Protein AF-0000000066669066 (afdb_homodimer)

Radius of gyration: 18.85 Å; Cα contacts (8 Å, |Δi|>4): 606; chains: 2; bounding box: 47×52×40 Å

pLDDT: mean 96.85, std 4.15, range [68.44, 98.94]

Organism: Nocardia brasiliensis (strain ATCC 700358 / HUJEG-1) (NCBI:txid1133849)

Sequence (276 aa):
MSETSKTIVQHAWKAFASHDFDRIAAFFTADAEWLAQADNATAVFLNGPSHMVGRDCIADFIANGFPKLFAKDVSIVFRGFYADGDRVTVEETMTATLANGNAYENDYCFVFELRDGLIHRVREYMDTARGHRMVFAGMSETSKTIVQHAWKAFASHDFDRIAAFFTADAEWLAQADNATAVFLNGPSHMVGRDCIADFIANGFPKLFAKDVSIVFRGFYADGDRVTVEETMTATLANGNAYENDYCFVFELRDGLIHRVREYMDTARGHRMVFAG

InterPro domains:
  IPR032710 NTF2-like domain superfamily [SSF54427] (1-134)
  IPR037401 SnoaL-like domain [PF12680] (9-121)

Structure (mmCIF, N/CA/C/O backbone):
data_AF-0000000066669066-model_v1
#
loop_
_entity.id
_entity.type
_entity.pdbx_description
1 polymer 'SnoaL-like domain-containing protein'
#
loop_
_atom_site.group_PDB
_atom_site.id
_atom_site.type_symbol
_atom_site.label_atom_id
_atom_site.label_alt_id
_atom_site.label_comp_id
_atom_site.label_asym_id
_atom_site.label_entity_id
_atom_site.label_seq_id
_atom_site.pdbx_PDB_ins_code
_atom_site.Cartn_x
_atom_site.Cartn_y
_atom_site.Cartn_z
_atom_site.occupancy
_atom_site.B_iso_or_equiv
_atom_site.auth_seq_id
_atom_site.auth_comp_id
_atom_site.auth_asym_id
_atom_site.auth_atom_id
_atom_site.pdbx_PDB_model_num
ATOM 1 N N . MET A 1 1 ? 24.125 -4.238 -5.645 1 68.44 1 MET A N 1
ATOM 2 C CA . MET A 1 1 ? 23.234 -4.922 -4.699 1 68.44 1 MET A CA 1
ATOM 3 C C . MET A 1 1 ? 21.781 -4.52 -4.922 1 68.44 1 MET A C 1
ATOM 5 O O . MET A 1 1 ? 20.906 -5.379 -5.02 1 68.44 1 MET A O 1
ATOM 9 N N . SER A 1 2 ? 21.641 -3.207 -5.176 1 78.88 2 SER A N 1
ATOM 10 C CA . SER A 1 2 ? 20.281 -2.73 -5.441 1 78.88 2 SER A CA 1
ATOM 11 C C . SER A 1 2 ? 19.812 -3.137 -6.836 1 78.88 2 SER A C 1
ATOM 13 O O . SER A 1 2 ? 18.672 -3.58 -7.008 1 78.88 2 SER A O 1
ATOM 15 N N . GLU A 1 3 ? 20.672 -3.188 -7.812 1 83.19 3 GLU A N 1
ATOM 16 C CA . GLU A 1 3 ? 20.297 -3.545 -9.18 1 83.19 3 GLU A CA 1
ATOM 17 C C . GLU A 1 3 ? 20.016 -5.039 -9.297 1 83.19 3 GLU A C 1
ATOM 19 O O . GLU A 1 3 ? 19.094 -5.445 -10.016 1 83.19 3 GLU A O 1
ATOM 24 N N . THR A 1 4 ? 20.812 -5.707 -8.547 1 91.25 4 THR A N 1
ATOM 25 C CA . THR A 1 4 ? 20.609 -7.152 -8.555 1 91.25 4 THR A CA 1
ATOM 26 C C . THR A 1 4 ? 19.281 -7.516 -7.914 1 91.25 4 THR A C 1
ATOM 28 O O . THR A 1 4 ? 18.531 -8.336 -8.453 1 91.25 4 THR A O 1
ATOM 31 N N . SER A 1 5 ? 18.969 -6.84 -6.793 1 96.12 5 SER A N 1
ATOM 32 C CA . SER A 1 5 ? 17.703 -7.113 -6.129 1 96.12 5 SER A CA 1
ATOM 33 C C . SER A 1 5 ? 16.531 -6.762 -7.031 1 96.12 5 SER A C 1
ATOM 35 O O . SER A 1 5 ? 15.539 -7.504 -7.094 1 96.12 5 SER A O 1
ATOM 37 N N . LYS A 1 6 ? 16.609 -5.68 -7.711 1 95.69 6 LYS A N 1
ATOM 38 C CA . LYS A 1 6 ? 15.57 -5.227 -8.633 1 95.69 6 LYS A CA 1
ATOM 39 C C . LYS A 1 6 ? 15.352 -6.238 -9.758 1 95.69 6 LYS A C 1
ATOM 41 O O . LYS A 1 6 ? 14.211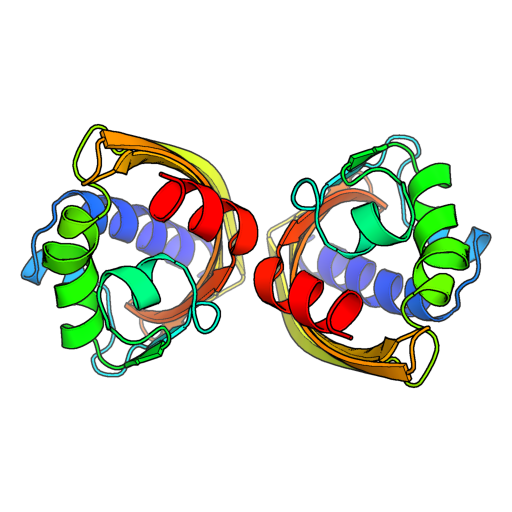 -6.582 -10.07 1 95.69 6 LYS A O 1
ATOM 46 N N . THR A 1 7 ? 16.422 -6.719 -10.344 1 96.56 7 THR A N 1
ATOM 47 C CA . THR A 1 7 ? 16.375 -7.688 -11.43 1 96.56 7 THR A CA 1
ATOM 48 C C . THR A 1 7 ? 15.727 -8.992 -10.961 1 96.56 7 THR A C 1
ATOM 50 O O . THR A 1 7 ? 14.914 -9.578 -11.672 1 96.56 7 THR A O 1
ATOM 53 N N . ILE A 1 8 ? 16.094 -9.422 -9.781 1 97.25 8 ILE A N 1
ATOM 54 C CA . ILE A 1 8 ? 15.539 -10.641 -9.219 1 97.25 8 ILE A CA 1
ATOM 55 C C . ILE A 1 8 ? 14.023 -10.516 -9.094 1 97.25 8 ILE A C 1
ATOM 57 O O . ILE A 1 8 ? 13.281 -11.414 -9.508 1 97.25 8 ILE A O 1
ATOM 61 N N . VAL A 1 9 ? 13.523 -9.406 -8.555 1 98 9 VAL A N 1
ATOM 62 C CA . VAL A 1 9 ? 12.094 -9.203 -8.344 1 98 9 VAL A CA 1
ATOM 63 C C . VAL A 1 9 ? 11.391 -9.086 -9.695 1 98 9 VAL A C 1
ATOM 65 O O . VAL A 1 9 ? 10.289 -9.602 -9.875 1 98 9 VAL A O 1
ATOM 68 N N . GLN A 1 10 ? 12.016 -8.414 -10.664 1 96.88 10 GLN A N 1
ATOM 69 C CA . GLN A 1 10 ? 11.453 -8.336 -12.008 1 96.88 10 GLN A CA 1
ATOM 70 C C . GLN A 1 10 ? 11.297 -9.727 -12.617 1 96.88 10 GLN A C 1
ATOM 72 O O . GLN A 1 10 ? 10.266 -10.031 -13.219 1 96.88 10 GLN A O 1
ATOM 77 N N . HIS A 1 11 ? 12.281 -10.578 -12.445 1 96.5 11 HIS A N 1
ATOM 78 C CA . HIS A 1 11 ? 12.227 -11.938 -12.953 1 96.5 11 HIS A CA 1
ATOM 79 C C . HIS A 1 11 ? 11.195 -12.773 -12.195 1 96.5 11 HIS A C 1
ATOM 81 O O . HIS A 1 11 ? 10.57 -13.664 -12.773 1 96.5 11 HIS A O 1
ATOM 87 N N . ALA A 1 12 ? 11.047 -12.492 -10.914 1 97.31 12 ALA A N 1
ATOM 88 C CA . ALA A 1 12 ? 10.031 -13.188 -10.141 1 97.31 12 ALA A CA 1
ATOM 89 C C . ALA A 1 12 ? 8.641 -12.969 -10.727 1 97.31 12 ALA A C 1
ATOM 91 O O . ALA A 1 12 ? 7.828 -13.891 -10.781 1 97.31 12 ALA A O 1
ATOM 92 N N . TRP A 1 13 ? 8.336 -11.75 -11.188 1 95 13 TRP A N 1
ATOM 93 C CA . TRP A 1 13 ? 7.027 -11.461 -11.773 1 95 13 TRP A CA 1
ATOM 94 C C . TRP A 1 13 ? 6.797 -12.289 -13.031 1 95 13 TRP A C 1
ATOM 96 O O . TRP A 1 13 ? 5.68 -12.734 -13.297 1 95 13 TRP A O 1
ATOM 106 N N . LYS A 1 14 ? 7.867 -12.516 -13.844 1 94 14 LYS A N 1
ATOM 107 C CA . LYS A 1 14 ? 7.754 -13.398 -15 1 94 14 LYS A CA 1
ATOM 108 C C . LYS A 1 14 ? 7.391 -14.82 -14.57 1 94 14 LYS A C 1
ATOM 110 O O . LYS A 1 14 ? 6.562 -15.477 -15.211 1 94 14 LYS A O 1
ATOM 115 N N . ALA A 1 15 ? 8.031 -15.227 -13.547 1 95.56 15 ALA A N 1
ATOM 116 C CA . ALA A 1 15 ? 7.719 -16.5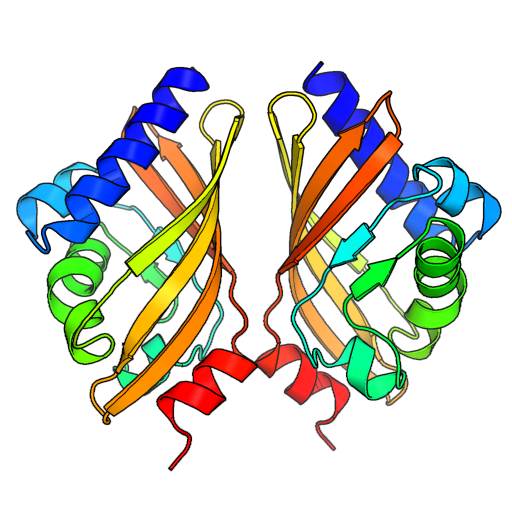47 -13.016 1 95.56 15 ALA A CA 1
ATOM 117 C C . ALA A 1 15 ? 6.277 -16.609 -12.516 1 95.56 15 ALA A C 1
ATOM 119 O O . ALA A 1 15 ? 5.574 -17.594 -12.734 1 95.56 15 ALA A O 1
ATOM 120 N N . PHE A 1 16 ? 5.766 -15.602 -11.781 1 95.81 16 PHE A N 1
ATOM 121 C CA . PHE A 1 16 ? 4.398 -15.555 -11.281 1 95.81 16 PHE A CA 1
ATOM 122 C C . PHE A 1 16 ? 3.398 -15.727 -12.422 1 95.81 16 PHE A C 1
ATOM 124 O O . PHE A 1 16 ? 2.396 -16.422 -12.273 1 95.81 16 PHE A O 1
ATOM 131 N N . ALA A 1 17 ? 3.689 -15.148 -13.578 1 91.56 17 ALA A N 1
ATOM 132 C CA . ALA A 1 17 ? 2.791 -15.141 -14.727 1 91.56 17 ALA A CA 1
ATOM 133 C C . ALA A 1 17 ? 2.715 -16.531 -15.367 1 91.56 17 ALA A C 1
ATOM 135 O O . ALA A 1 17 ? 1.772 -16.828 -16.109 1 91.56 17 ALA A O 1
ATOM 136 N N . SER A 1 18 ? 3.686 -17.391 -15.086 1 92.25 18 SER A N 1
ATOM 137 C CA . SER A 1 18 ? 3.742 -18.703 -15.703 1 92.25 18 SER A CA 1
ATOM 138 C C . SER A 1 18 ? 2.76 -19.672 -15.039 1 92.25 18 SER A C 1
ATOM 140 O O . SER A 1 18 ? 2.441 -20.719 -15.602 1 92.25 18 SER A O 1
ATOM 142 N N . HIS A 1 19 ? 2.404 -19.422 -13.828 1 92.62 19 HIS A N 1
ATOM 143 C CA . HIS A 1 19 ? 1.574 -20.281 -12.984 1 92.62 19 HIS A CA 1
ATOM 144 C C . HIS A 1 19 ? 2.211 -21.656 -12.789 1 92.62 19 HIS A C 1
ATOM 146 O O . HIS A 1 19 ? 1.509 -22.641 -12.594 1 92.62 19 HIS A O 1
ATOM 152 N N . ASP A 1 20 ? 3.48 -21.672 -12.953 1 96.88 20 ASP A N 1
ATOM 153 C CA . ASP A 1 20 ? 4.254 -22.891 -12.75 1 96.88 20 ASP A CA 1
ATOM 154 C C . ASP A 1 20 ? 4.824 -22.953 -11.336 1 96.88 20 ASP A C 1
ATOM 156 O O . ASP A 1 20 ? 5.707 -22.172 -10.977 1 96.88 20 ASP A O 1
ATOM 160 N N . PHE A 1 21 ? 4.348 -23.922 -10.547 1 98.06 21 PHE A N 1
ATOM 161 C CA . PHE A 1 21 ? 4.68 -24.031 -9.133 1 98.06 21 PHE A CA 1
ATOM 162 C C . PHE A 1 21 ? 6.188 -24.031 -8.93 1 98.06 21 PHE A C 1
ATOM 164 O O . PHE A 1 21 ? 6.715 -23.266 -8.109 1 98.06 21 PHE A O 1
ATOM 171 N N . ASP A 1 22 ? 6.891 -24.859 -9.641 1 98.31 22 ASP A N 1
ATOM 172 C CA . ASP A 1 22 ? 8.328 -25.031 -9.43 1 98.31 22 ASP A CA 1
ATOM 173 C C . ASP A 1 22 ? 9.086 -23.75 -9.797 1 98.31 22 ASP A C 1
ATOM 175 O O . ASP A 1 22 ? 10.008 -23.359 -9.086 1 98.31 22 ASP A O 1
ATOM 179 N N . ARG A 1 23 ? 8.727 -23.125 -10.922 1 98.19 23 ARG A N 1
ATOM 180 C CA . ARG A 1 23 ? 9.359 -21.875 -11.336 1 98.19 23 ARG A CA 1
ATOM 181 C C . ARG A 1 23 ? 9.148 -20.781 -10.297 1 98.19 23 ARG A C 1
ATOM 183 O O . ARG A 1 23 ? 10.062 -20.016 -10.008 1 98.19 23 ARG A O 1
ATOM 190 N N . ILE A 1 24 ? 7.973 -20.75 -9.766 1 98.5 24 ILE A N 1
ATOM 191 C CA . ILE A 1 24 ? 7.629 -19.734 -8.781 1 98.5 24 ILE A CA 1
ATOM 192 C C . ILE A 1 24 ? 8.359 -20.016 -7.465 1 98.5 24 ILE A C 1
ATOM 194 O O . ILE A 1 24 ? 8.992 -19.125 -6.898 1 98.5 24 ILE A O 1
ATOM 198 N N . ALA A 1 25 ? 8.344 -21.203 -7.016 1 98.75 25 ALA A N 1
ATOM 199 C CA . ALA A 1 25 ? 8.93 -21.609 -5.742 1 98.75 25 ALA A CA 1
ATOM 200 C C . ALA A 1 25 ? 10.43 -21.312 -5.711 1 98.75 25 ALA A C 1
ATOM 202 O O . ALA A 1 25 ? 10.984 -20.969 -4.664 1 98.75 25 ALA A O 1
ATOM 203 N N . ALA A 1 26 ? 11.078 -21.359 -6.797 1 98.5 26 ALA A N 1
ATOM 204 C CA . ALA A 1 26 ? 12.523 -21.203 -6.906 1 98.5 26 ALA A CA 1
ATOM 205 C C . ALA A 1 26 ? 12.961 -19.797 -6.52 1 98.5 26 ALA A C 1
ATOM 207 O O . ALA A 1 26 ? 14.141 -19.547 -6.277 1 98.5 26 ALA A O 1
ATOM 208 N N . PHE A 1 27 ? 12.047 -18.859 -6.453 1 98.62 27 PHE A N 1
ATOM 209 C CA . PHE A 1 27 ? 12.391 -17.469 -6.168 1 98.62 27 PHE A CA 1
ATOM 210 C C . PHE A 1 27 ? 12.281 -17.172 -4.672 1 98.62 27 PHE A C 1
ATOM 212 O O . PHE A 1 27 ? 12.656 -16.094 -4.215 1 98.62 27 PHE A O 1
ATOM 219 N N . PHE A 1 28 ? 11.805 -18.156 -3.828 1 98.81 28 PHE A N 1
ATOM 220 C CA . PHE A 1 28 ? 11.508 -17.875 -2.428 1 98.81 28 PHE A CA 1
ATOM 221 C C . PHE A 1 28 ? 12.422 -18.688 -1.512 1 98.81 28 PHE A C 1
ATOM 223 O O . PHE A 1 28 ? 12.781 -19.812 -1.826 1 98.81 28 PHE A O 1
ATOM 230 N N . THR A 1 29 ? 12.844 -18.078 -0.373 1 98.81 29 THR A N 1
ATOM 231 C CA . THR A 1 29 ? 13.438 -18.875 0.694 1 98.81 29 THR A CA 1
ATOM 232 C C . THR A 1 29 ? 12.43 -19.891 1.247 1 98.81 29 THR A C 1
ATOM 234 O O . THR A 1 29 ? 11.219 -19.688 1.138 1 98.81 29 THR A O 1
ATOM 237 N N . ALA A 1 30 ? 12.859 -20.891 1.856 1 98.69 30 ALA A N 1
ATOM 238 C CA . ALA A 1 30 ? 11.984 -21.938 2.375 1 98.69 30 ALA A CA 1
ATOM 239 C C . ALA A 1 30 ? 11.023 -21.375 3.42 1 98.69 30 ALA A C 1
ATOM 241 O O . ALA A 1 30 ? 9.875 -21.828 3.523 1 98.69 30 ALA A O 1
ATOM 242 N N . ASP A 1 31 ? 11.453 -20.328 4.145 1 98.69 31 ASP A N 1
ATOM 243 C CA . ASP A 1 31 ? 10.664 -19.75 5.227 1 98.69 31 ASP A CA 1
ATOM 244 C C . ASP A 1 31 ? 10.07 -18.4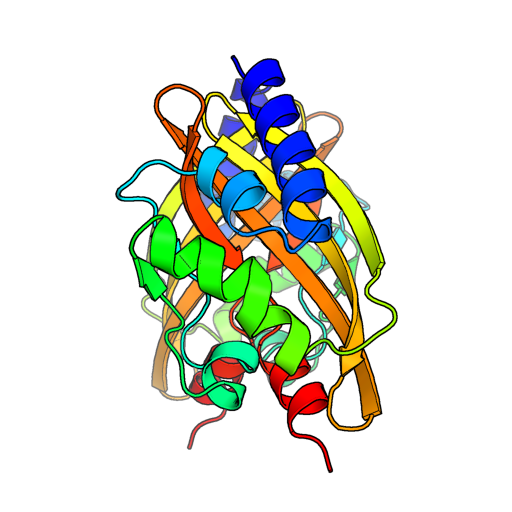06 4.816 1 98.69 31 ASP A C 1
ATOM 246 O O . ASP A 1 31 ? 9.812 -17.562 5.668 1 98.69 31 ASP A O 1
ATOM 250 N N . ALA A 1 32 ? 9.922 -18.172 3.549 1 98.88 32 ALA A N 1
ATOM 251 C CA . ALA A 1 32 ? 9.406 -16.891 3.051 1 98.88 32 ALA A CA 1
ATOM 252 C C . ALA A 1 32 ? 8.016 -16.609 3.613 1 98.88 32 ALA A C 1
ATOM 254 O O . ALA A 1 32 ? 7.27 -17.531 3.936 1 98.88 32 ALA A O 1
ATOM 255 N N . GLU A 1 33 ? 7.703 -15.359 3.758 1 98.94 33 GLU A N 1
ATOM 256 C CA . GLU A 1 33 ? 6.387 -14.906 4.191 1 98.94 33 GLU A CA 1
ATOM 257 C C . GLU A 1 33 ? 5.805 -13.883 3.223 1 98.94 33 GLU A C 1
ATOM 259 O O . GLU A 1 33 ? 6.527 -13.023 2.713 1 98.94 33 GLU A O 1
ATOM 264 N N . TRP A 1 34 ? 4.559 -14.023 2.973 1 98.88 34 TRP A N 1
ATOM 265 C CA . TRP A 1 34 ? 3.768 -13.062 2.215 1 98.88 34 TRP A CA 1
ATOM 266 C C . TRP A 1 34 ? 2.596 -12.547 3.045 1 98.88 34 TRP A C 1
ATOM 268 O O . TRP A 1 34 ? 1.667 -13.305 3.35 1 98.88 34 TRP A O 1
ATOM 278 N N . LEU A 1 35 ? 2.668 -11.305 3.373 1 98.75 35 LEU A N 1
ATOM 279 C CA . LEU A 1 35 ? 1.644 -10.703 4.223 1 98.75 35 LEU A CA 1
ATOM 280 C C . LEU A 1 35 ? 0.833 -9.672 3.447 1 98.75 35 LEU A C 1
ATOM 282 O O . LEU A 1 35 ? 1.391 -8.695 2.934 1 98.75 35 LEU A O 1
ATOM 286 N N . ALA A 1 36 ? -0.411 -9.938 3.279 1 98.44 36 ALA A N 1
ATOM 287 C CA . ALA A 1 36 ? -1.385 -8.953 2.814 1 98.44 36 ALA A CA 1
ATOM 288 C C . ALA A 1 36 ? -2.289 -8.492 3.953 1 98.44 36 ALA A C 1
ATOM 290 O O . ALA A 1 36 ? -2.188 -8.992 5.074 1 98.44 36 ALA A O 1
ATOM 291 N N . GLN A 1 37 ? -3.082 -7.48 3.725 1 98.12 37 GLN A N 1
ATOM 292 C CA . GLN A 1 37 ? -3.988 -6.949 4.738 1 98.12 37 GLN A CA 1
ATOM 293 C C . GLN A 1 37 ? -5.035 -7.984 5.133 1 98.12 37 GLN A C 1
ATOM 295 O O . GLN A 1 37 ? -5.555 -8.711 4.281 1 98.12 37 GLN A O 1
ATOM 300 N N . ALA A 1 38 ? -5.32 -8.062 6.402 1 97.12 38 ALA A N 1
ATOM 301 C CA . ALA A 1 38 ? -6.266 -9.039 6.93 1 97.12 38 ALA A CA 1
ATOM 302 C C . ALA A 1 38 ? -7.633 -8.891 6.273 1 97.12 38 ALA A C 1
ATOM 304 O O . ALA A 1 38 ? -8.094 -7.777 6.023 1 97.12 38 ALA A O 1
ATOM 305 N N . ASP A 1 39 ? -8.281 -10 5.957 1 96.5 39 ASP A N 1
ATOM 306 C CA . ASP A 1 39 ? -9.633 -10.086 5.426 1 96.5 39 ASP A CA 1
ATOM 307 C C . ASP A 1 39 ? -9.734 -9.398 4.066 1 96.5 39 ASP A C 1
ATOM 309 O O . ASP A 1 39 ? -10.805 -8.898 3.695 1 96.5 39 ASP A O 1
ATOM 313 N N . ASN A 1 40 ? -8.609 -9.242 3.381 1 98.06 40 ASN A N 1
ATOM 314 C CA . ASN A 1 40 ? -8.742 -8.766 2.008 1 98.06 40 ASN A CA 1
ATOM 315 C C . ASN A 1 40 ? -9.664 -9.664 1.189 1 98.06 40 ASN A C 1
ATOM 317 O O . ASN A 1 40 ? -9.914 -10.812 1.567 1 98.06 40 ASN A O 1
ATOM 321 N N . ALA A 1 41 ? -10.094 -9.195 0.089 1 97.75 41 ALA A N 1
ATOM 322 C CA . ALA A 1 41 ? -11.141 -9.859 -0.676 1 97.75 41 ALA A CA 1
ATOM 323 C C . ALA A 1 41 ? -10.68 -11.227 -1.174 1 97.75 41 ALA A C 1
ATOM 325 O O . ALA A 1 41 ? -11.461 -12.18 -1.208 1 97.75 41 ALA A O 1
ATOM 326 N N . THR A 1 42 ? -9.414 -11.32 -1.61 1 97.75 42 THR A N 1
ATOM 327 C CA . THR A 1 42 ? -8.875 -12.57 -2.139 1 97.75 42 THR A CA 1
ATOM 328 C C . THR A 1 42 ? -8.859 -13.648 -1.063 1 97.75 42 THR A C 1
ATOM 330 O O . THR A 1 42 ? -9.305 -14.773 -1.304 1 97.75 42 THR A O 1
ATOM 333 N N . ALA A 1 43 ? -8.336 -13.32 0.142 1 98 43 ALA A N 1
ATOM 334 C CA . ALA A 1 43 ? -8.297 -14.258 1.263 1 98 43 ALA A CA 1
ATOM 335 C C . ALA A 1 43 ? -9.703 -14.711 1.647 1 98 43 ALA A C 1
ATOM 337 O O . ALA A 1 43 ? -9.938 -15.906 1.879 1 98 43 ALA A O 1
ATOM 338 N N . VAL A 1 44 ? -10.633 -13.773 1.653 1 97.62 44 VAL A N 1
ATOM 339 C CA . VAL A 1 44 ? -12.008 -14.086 2.027 1 97.62 44 VAL A CA 1
ATOM 340 C C . VAL A 1 44 ? -12.641 -14.992 0.973 1 97.62 44 VAL A C 1
ATOM 342 O O . VAL A 1 44 ? -13.227 -16.031 1.304 1 97.62 44 VAL A O 1
ATOM 345 N N . PHE A 1 45 ? -12.508 -14.625 -0.285 1 97.25 45 PHE A N 1
ATOM 346 C CA . PHE A 1 45 ? -13.102 -15.391 -1.376 1 97.25 45 PHE A CA 1
ATOM 347 C C . PHE A 1 45 ? -12.586 -16.828 -1.38 1 97.25 45 PHE A C 1
ATOM 349 O O . PHE A 1 45 ? -13.359 -17.766 -1.539 1 97.25 45 PHE A O 1
ATOM 356 N N . LEU A 1 46 ? -11.312 -16.969 -1.135 1 97 46 LEU A N 1
ATOM 357 C CA . LEU A 1 46 ? -10.664 -18.281 -1.25 1 97 46 LEU A CA 1
ATOM 358 C C . LEU A 1 46 ? -10.695 -19.016 0.082 1 97 46 LEU A C 1
ATOM 360 O O . LEU A 1 46 ? -10.219 -20.156 0.178 1 97 46 LEU A O 1
ATOM 364 N N . ASN A 1 47 ? -11.281 -18.391 1.1 1 96.94 47 ASN A N 1
ATOM 365 C CA . ASN A 1 47 ? -11.266 -18.938 2.455 1 96.94 47 ASN A CA 1
ATOM 366 C C . ASN A 1 47 ? -9.859 -19.359 2.875 1 96.94 47 ASN A C 1
ATOM 368 O O . ASN A 1 47 ? -9.656 -20.484 3.334 1 96.94 47 ASN A O 1
ATOM 372 N N . GLY A 1 48 ? -8.922 -18.516 2.676 1 96.5 48 GLY A N 1
ATOM 373 C CA . GLY A 1 48 ? -7.516 -18.766 2.936 1 96.5 48 GLY A CA 1
ATOM 374 C C . GLY A 1 48 ? -6.848 -17.672 3.752 1 96.5 48 GLY A C 1
ATOM 375 O O . GLY A 1 48 ? -7.5 -16.719 4.164 1 96.5 48 GLY A O 1
ATOM 376 N N . PRO A 1 49 ? -5.613 -17.844 4.023 1 96.69 49 PRO A N 1
ATOM 377 C CA . PRO A 1 49 ? -4.883 -16.875 4.859 1 96.69 49 PRO A CA 1
ATOM 378 C C . PRO A 1 49 ? -4.527 -15.594 4.113 1 96.69 49 PRO A C 1
ATOM 380 O O . PRO A 1 49 ? -4.367 -15.609 2.891 1 96.69 49 PRO A O 1
ATOM 383 N N . SER A 1 50 ? -4.488 -14.5 4.879 1 98 50 SER A N 1
ATOM 384 C CA . SER A 1 50 ? -3.922 -13.258 4.367 1 98 50 SER A CA 1
ATOM 385 C C . SER A 1 50 ? -2.424 -13.172 4.648 1 98 50 SER A C 1
ATOM 387 O O . SER A 1 50 ? -1.732 -12.305 4.102 1 98 50 SER A O 1
ATOM 389 N N . HIS A 1 51 ? -1.937 -14.023 5.598 1 98.69 51 HIS A N 1
ATOM 390 C CA . HIS A 1 51 ? -0.52 -14.195 5.902 1 98.69 51 HIS A CA 1
ATOM 391 C C . HIS A 1 51 ? -0.052 -15.609 5.562 1 98.69 51 HIS A C 1
ATOM 393 O O . HIS A 1 51 ? -0.313 -16.547 6.312 1 98.69 51 HIS A O 1
ATOM 399 N N . MET A 1 52 ? 0.604 -15.695 4.391 1 98.75 52 MET A N 1
ATOM 400 C CA . MET A 1 52 ? 1.127 -16.984 3.951 1 98.75 52 MET A CA 1
ATOM 401 C C . MET A 1 52 ? 2.559 -17.188 4.438 1 98.75 52 MET A C 1
ATOM 403 O O . MET A 1 52 ? 3.393 -16.297 4.312 1 98.75 52 MET A O 1
ATOM 407 N N . VAL A 1 53 ? 2.775 -18.391 4.945 1 98.69 53 VAL A N 1
ATOM 408 C CA . VAL A 1 53 ? 4.09 -18.719 5.484 1 98.69 53 VAL A CA 1
ATOM 409 C C . VAL A 1 53 ? 4.648 -19.953 4.781 1 98.69 53 VAL A C 1
ATOM 411 O O . VAL A 1 53 ? 3.982 -20.984 4.719 1 98.69 53 VAL A O 1
ATOM 414 N N . GLY A 1 54 ? 5.816 -19.766 4.27 1 98.81 54 GLY A N 1
ATOM 415 C CA . GLY A 1 54 ? 6.492 -20.859 3.602 1 98.81 54 GLY A CA 1
ATOM 416 C C . GLY A 1 54 ? 6.43 -20.766 2.088 1 98.81 54 GLY A C 1
ATOM 417 O O . GLY A 1 54 ? 5.402 -20.391 1.526 1 98.81 54 GLY A O 1
ATOM 418 N N . ARG A 1 55 ? 7.527 -21.188 1.487 1 98.69 55 ARG A N 1
ATOM 419 C CA . ARG A 1 55 ? 7.695 -21.156 0.038 1 98.69 55 ARG A CA 1
ATOM 420 C C . ARG A 1 55 ? 6.578 -21.922 -0.662 1 98.69 55 ARG A C 1
ATOM 422 O O . ARG A 1 55 ? 6.004 -21.438 -1.638 1 98.69 55 ARG A O 1
ATOM 429 N N . ASP A 1 56 ? 6.27 -23.078 -0.139 1 98.69 56 ASP A N 1
ATOM 430 C CA . ASP A 1 56 ? 5.305 -23.953 -0.812 1 98.69 56 ASP A CA 1
ATOM 431 C C . ASP A 1 56 ? 3.898 -23.359 -0.742 1 98.69 56 ASP A C 1
ATOM 433 O O . ASP A 1 56 ? 3.146 -23.406 -1.719 1 98.69 56 ASP A O 1
ATOM 437 N N . CYS A 1 57 ? 3.568 -22.797 0.378 1 98.69 57 CYS A N 1
ATOM 438 C CA . CYS A 1 57 ? 2.268 -22.156 0.538 1 98.69 57 CYS A CA 1
ATOM 439 C C . CYS A 1 57 ? 2.115 -20.984 -0.424 1 98.69 57 CYS A C 1
ATOM 441 O O . CYS A 1 57 ? 1.1 -20.875 -1.112 1 98.69 57 CYS A O 1
ATOM 443 N N . ILE A 1 58 ? 3.104 -20.188 -0.514 1 98.75 58 ILE A N 1
ATOM 444 C CA . ILE A 1 58 ? 3.082 -19 -1.366 1 98.75 58 ILE A CA 1
ATOM 445 C C . ILE A 1 58 ? 3.018 -19.422 -2.832 1 98.75 58 ILE A C 1
ATOM 447 O O . ILE A 1 58 ? 2.182 -18.938 -3.592 1 98.75 58 ILE A O 1
ATOM 451 N N . ALA A 1 59 ? 3.871 -20.359 -3.156 1 98.69 59 ALA A N 1
ATOM 452 C CA . ALA A 1 59 ? 3.922 -20.828 -4.543 1 98.69 59 ALA A CA 1
ATOM 453 C C . ALA A 1 59 ? 2.6 -21.469 -4.957 1 98.69 59 ALA A C 1
ATOM 455 O O . ALA A 1 59 ? 2.127 -21.266 -6.078 1 98.69 59 ALA A O 1
ATOM 456 N N . ASP A 1 60 ? 1.986 -22.234 -4.09 1 98.44 60 ASP A N 1
ATOM 457 C CA . ASP A 1 60 ? 0.706 -22.859 -4.391 1 98.44 60 ASP A CA 1
ATOM 458 C C . ASP A 1 60 ? -0.386 -21.828 -4.602 1 98.44 60 ASP A C 1
ATOM 460 O O . ASP A 1 60 ? -1.2 -21.938 -5.52 1 98.44 60 ASP A O 1
ATOM 464 N N . PHE A 1 61 ? -0.456 -20.828 -3.793 1 98.44 61 PHE A N 1
ATOM 465 C CA . PHE A 1 61 ? -1.439 -19.766 -3.965 1 98.44 61 PHE A CA 1
ATOM 466 C C . PHE A 1 61 ? -1.28 -19.094 -5.324 1 98.44 61 PHE A C 1
ATOM 468 O O . PHE A 1 61 ? -2.256 -18.922 -6.055 1 98.44 61 PHE A O 1
ATOM 475 N N . ILE A 1 62 ? -0.051 -18.703 -5.629 1 97.94 62 ILE A N 1
ATOM 476 C CA . ILE A 1 62 ? 0.195 -17.969 -6.863 1 97.94 62 ILE A CA 1
ATOM 477 C C . ILE A 1 62 ? -0.11 -18.859 -8.062 1 97.94 62 ILE A C 1
ATOM 479 O O . ILE A 1 62 ? -0.737 -18.422 -9.031 1 97.94 62 ILE A O 1
ATOM 483 N N . ALA A 1 63 ? 0.254 -20.125 -8.023 1 97.56 63 ALA A N 1
ATOM 484 C CA . ALA A 1 63 ? 0.113 -21.047 -9.148 1 97.56 63 ALA A CA 1
ATOM 485 C C . ALA A 1 63 ? -1.333 -21.516 -9.305 1 97.56 63 ALA A C 1
ATOM 487 O O . ALA A 1 63 ? -1.838 -21.625 -10.422 1 97.56 63 ALA A O 1
ATOM 488 N N . ASN A 1 64 ? -2.021 -21.734 -8.148 1 96.88 64 ASN A N 1
ATOM 489 C CA . ASN A 1 64 ? -3.291 -22.453 -8.227 1 96.88 64 ASN A CA 1
ATOM 490 C C . ASN A 1 64 ? -4.426 -21.641 -7.594 1 96.88 64 ASN A C 1
ATOM 492 O O . ASN A 1 64 ? -5.582 -21.781 -7.988 1 96.88 64 ASN A O 1
ATOM 496 N N . GLY A 1 65 ? -4.141 -20.938 -6.539 1 96.69 65 GLY A N 1
ATOM 497 C CA . GLY A 1 65 ? -5.156 -20.156 -5.848 1 96.69 65 GLY A CA 1
ATOM 498 C C . GLY A 1 65 ? -5.566 -18.906 -6.598 1 96.69 65 GLY A C 1
ATOM 499 O O . GLY A 1 65 ? -6.758 -18.656 -6.812 1 96.69 65 GLY A O 1
ATOM 500 N N . PHE A 1 66 ? -4.605 -18.141 -7.043 1 96.19 66 PHE A N 1
ATOM 501 C CA . PHE A 1 66 ? -4.77 -16.859 -7.699 1 96.19 66 PHE A CA 1
ATOM 502 C C . PHE A 1 66 ? -5.688 -16.969 -8.914 1 96.19 66 PHE A C 1
ATOM 504 O O . PHE A 1 66 ? -6.648 -16.219 -9.047 1 96.19 66 PHE A O 1
ATOM 511 N N . PRO A 1 67 ? -5.543 -18.047 -9.766 1 96.06 67 PRO A N 1
ATOM 512 C CA . PRO A 1 67 ? -6.371 -18.141 -10.969 1 96.06 67 PRO A CA 1
ATOM 513 C C . PRO A 1 67 ? -7.828 -18.469 -10.664 1 96.06 67 PRO A C 1
ATOM 515 O O . PRO A 1 67 ? -8.695 -18.312 -11.523 1 96.06 67 PRO A O 1
ATOM 518 N N . LYS A 1 68 ? -8.102 -18.938 -9.477 1 96.88 68 LYS A N 1
ATOM 519 C CA . LYS A 1 68 ? -9.477 -19.281 -9.117 1 96.88 68 LYS A CA 1
ATOM 520 C C . LYS A 1 68 ? -10.336 -18.031 -8.992 1 96.88 68 LYS A C 1
ATOM 522 O O . LYS A 1 68 ? -11.547 -18.078 -9.211 1 96.88 68 LYS A O 1
ATOM 527 N N . LEU A 1 69 ? -9.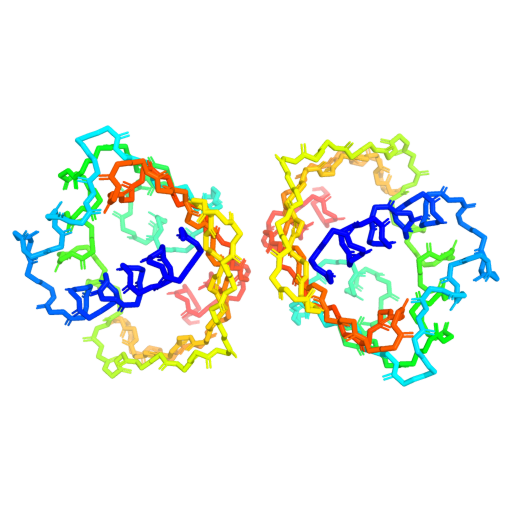688 -16.953 -8.656 1 97.44 69 LEU A N 1
ATOM 528 C CA . LEU A 1 69 ? -10.422 -15.703 -8.531 1 97.44 69 LEU A CA 1
ATOM 529 C C . LEU A 1 69 ? -10.188 -14.812 -9.75 1 97.44 69 LEU A C 1
ATOM 531 O O . LEU A 1 69 ? -11.141 -14.281 -10.32 1 97.44 69 LEU A O 1
ATOM 535 N N . PHE A 1 70 ? -8.984 -14.617 -10.062 1 97.69 70 PHE A N 1
ATOM 536 C CA . PHE A 1 70 ? -8.617 -13.812 -11.227 1 97.69 70 PHE A CA 1
ATOM 537 C C . PHE A 1 70 ? -8.578 -14.664 -12.484 1 97.69 70 PHE A C 1
ATOM 539 O O . PHE A 1 70 ? -7.5 -15.047 -12.945 1 97.69 70 PHE A O 1
ATOM 546 N N . ALA A 1 71 ? -9.664 -14.859 -13.164 1 96.06 71 ALA A N 1
ATOM 547 C CA . ALA A 1 71 ? -9.969 -15.961 -14.07 1 96.06 71 ALA A CA 1
ATOM 548 C C . ALA A 1 71 ? -9.359 -15.734 -15.445 1 96.06 71 ALA A C 1
ATOM 550 O O . ALA A 1 71 ? -8.836 -16.672 -16.062 1 96.06 71 ALA A O 1
ATOM 551 N N . LYS A 1 72 ? -9.531 -14.438 -15.914 1 96.31 72 LYS A N 1
ATOM 552 C CA . LYS A 1 72 ? -9.047 -14.203 -17.266 1 96.31 72 LYS A CA 1
ATOM 553 C C . LYS A 1 72 ? -8.578 -12.758 -17.438 1 96.31 72 LYS A C 1
ATOM 555 O O . LYS A 1 72 ? -8.82 -11.914 -16.578 1 96.31 72 LYS A O 1
ATOM 560 N N . ASP A 1 73 ? -7.715 -12.578 -18.453 1 97.06 73 ASP A N 1
ATOM 561 C CA . ASP A 1 73 ? -7.305 -11.258 -18.922 1 97.06 73 ASP A CA 1
ATOM 562 C C . ASP A 1 73 ? -6.512 -10.516 -17.859 1 97.06 73 ASP A C 1
ATOM 564 O O . ASP A 1 73 ? -6.742 -9.328 -17.609 1 97.06 73 ASP A O 1
ATOM 568 N N . VAL A 1 74 ? -5.758 -11.266 -17.172 1 97.25 74 VAL A N 1
ATOM 569 C CA . VAL A 1 74 ? -4.922 -10.625 -16.172 1 97.25 74 VAL A CA 1
ATOM 570 C C . VAL A 1 74 ? -3.863 -9.758 -16.859 1 97.25 74 VAL A C 1
ATOM 572 O O . VAL A 1 74 ? -3.154 -10.227 -17.75 1 97.25 74 VAL A O 1
ATOM 575 N N . SER A 1 75 ? -3.836 -8.547 -16.484 1 97.69 75 SER A N 1
ATOM 576 C CA . SER A 1 75 ? -2.855 -7.594 -16.984 1 97.69 75 SER A CA 1
ATOM 577 C C . SER A 1 75 ? -2.27 -6.746 -15.867 1 97.69 75 SER A C 1
ATOM 579 O O . SER A 1 75 ? -2.988 -6.328 -14.961 1 97.69 75 SER A O 1
ATOM 581 N N . ILE A 1 76 ? -0.976 -6.527 -15.953 1 97.44 76 ILE A N 1
ATOM 582 C CA . ILE A 1 76 ? -0.263 -5.738 -14.953 1 97.44 76 ILE A CA 1
ATOM 583 C C . ILE A 1 76 ? 0.46 -4.578 -15.633 1 97.44 76 ILE A C 1
ATOM 585 O O . ILE A 1 76 ? 1.191 -4.777 -16.609 1 97.44 76 ILE A O 1
ATOM 589 N N . VAL A 1 77 ? 0.227 -3.449 -15.227 1 98.12 77 VAL A N 1
ATOM 590 C CA . VAL A 1 77 ? 0.993 -2.27 -15.617 1 98.12 77 VAL A CA 1
ATOM 591 C C . VAL A 1 77 ? 1.846 -1.796 -14.445 1 98.12 77 VAL A C 1
ATOM 593 O O . VAL A 1 77 ? 1.315 -1.409 -13.398 1 98.12 77 VAL A O 1
ATOM 596 N N . PHE A 1 78 ? 3.16 -1.819 -14.625 1 97.94 78 PHE A N 1
ATOM 597 C CA . PHE A 1 78 ? 4.074 -1.414 -13.562 1 97.94 78 PHE A CA 1
ATOM 598 C C . PHE A 1 78 ? 4.281 0.096 -13.578 1 97.94 78 PHE A C 1
ATOM 600 O O . PHE A 1 78 ? 4.492 0.692 -14.633 1 97.94 78 PHE A O 1
ATOM 607 N N . ARG A 1 79 ? 4.164 0.682 -12.453 1 97.12 79 ARG A N 1
ATOM 608 C CA . ARG A 1 79 ? 4.512 2.092 -12.305 1 97.12 79 ARG A CA 1
ATOM 609 C C . ARG A 1 79 ? 6.004 2.264 -12.047 1 97.12 79 ARG A C 1
ATOM 611 O O . ARG A 1 79 ? 6.613 3.236 -12.5 1 97.12 79 ARG A O 1
ATOM 618 N N . GLY A 1 80 ? 6.535 1.214 -11.211 1 96.5 80 GLY A N 1
ATOM 619 C CA . GLY A 1 80 ? 7.965 1.318 -10.969 1 96.5 80 GLY A CA 1
ATOM 620 C C . GLY A 1 80 ? 8.5 0.216 -10.07 1 96.5 80 GLY A C 1
ATOM 621 O O . GLY A 1 80 ? 7.727 -0.47 -9.398 1 96.5 80 GLY A O 1
ATOM 622 N N . PHE A 1 81 ? 9.828 0.065 -10.141 1 97.19 81 PHE A N 1
ATOM 623 C CA . PHE A 1 81 ? 10.648 -0.759 -9.258 1 97.19 81 PHE A CA 1
ATOM 624 C C . PHE A 1 81 ? 11.703 0.085 -8.562 1 97.19 81 PHE A C 1
ATOM 626 O O . PHE A 1 81 ? 12.539 0.72 -9.219 1 97.19 81 PHE A O 1
ATOM 633 N N . TYR A 1 82 ? 11.648 0.096 -7.242 1 97.31 82 TYR A N 1
ATOM 634 C CA . TYR A 1 82 ? 12.578 0.897 -6.457 1 97.31 82 TYR A CA 1
ATOM 635 C C . TYR A 1 82 ? 13.383 0.023 -5.496 1 97.31 82 TYR A C 1
ATOM 637 O O . TYR A 1 82 ? 12.812 -0.605 -4.602 1 97.31 82 TYR A O 1
ATOM 645 N N . ALA A 1 83 ? 14.703 0.012 -5.656 1 97 83 ALA A N 1
ATOM 646 C CA . ALA A 1 83 ? 15.523 -0.896 -4.859 1 97 83 ALA A CA 1
ATOM 647 C C . ALA A 1 83 ? 16.406 -0.124 -3.885 1 97 83 ALA A C 1
ATOM 649 O O . ALA A 1 83 ? 16.953 0.925 -4.23 1 97 83 ALA A O 1
ATOM 650 N N . ASP A 1 84 ? 16.453 -0.575 -2.688 1 96.75 84 ASP A N 1
ATOM 651 C CA . ASP A 1 84 ? 17.375 -0.159 -1.642 1 96.75 84 ASP A CA 1
ATOM 652 C C . ASP A 1 84 ? 18.016 -1.368 -0.965 1 96.75 84 ASP A C 1
ATOM 654 O O . ASP A 1 84 ? 17.484 -1.894 0.014 1 96.75 84 ASP A O 1
ATOM 658 N N . GLY A 1 85 ? 19.203 -1.723 -1.418 1 95.75 85 GLY A N 1
ATOM 659 C CA . GLY A 1 85 ? 19.812 -2.947 -0.927 1 95.75 85 GLY A CA 1
ATOM 660 C C . GLY A 1 85 ? 18.984 -4.188 -1.227 1 95.75 85 GLY A C 1
ATOM 661 O O . GLY A 1 85 ? 18.703 -4.484 -2.389 1 95.75 85 GLY A O 1
ATOM 662 N N . ASP A 1 86 ? 18.562 -4.809 -0.128 1 96.88 86 ASP A N 1
ATOM 663 C CA . ASP A 1 86 ? 17.828 -6.066 -0.269 1 96.88 86 ASP A CA 1
ATOM 664 C C . ASP A 1 86 ? 16.328 -5.832 -0.242 1 96.88 86 ASP A C 1
ATOM 666 O O . ASP A 1 86 ? 15.547 -6.781 -0.111 1 96.88 86 ASP A O 1
ATOM 670 N N . ARG A 1 87 ? 15.93 -4.621 -0.336 1 97.75 87 ARG A N 1
ATOM 671 C CA . ARG A 1 87 ? 14.516 -4.289 -0.407 1 97.75 87 ARG A CA 1
ATOM 672 C C . ARG A 1 87 ? 14.141 -3.764 -1.791 1 97.75 87 ARG A C 1
ATOM 674 O O . ARG A 1 87 ? 14.891 -2.984 -2.385 1 97.75 87 ARG A O 1
ATOM 681 N N . VAL A 1 88 ? 13.047 -4.195 -2.311 1 98.5 88 VAL A N 1
ATOM 682 C CA . VAL A 1 88 ? 12.523 -3.709 -3.582 1 98.5 88 VAL A CA 1
ATOM 683 C C . VAL A 1 88 ? 11.039 -3.379 -3.434 1 98.5 88 VAL A C 1
ATOM 685 O O . VAL A 1 88 ? 10.25 -4.227 -3.014 1 98.5 88 VAL A O 1
ATOM 688 N N . THR A 1 89 ? 10.703 -2.158 -3.744 1 98.69 89 THR A N 1
ATOM 689 C CA . THR A 1 89 ? 9.305 -1.743 -3.797 1 98.69 89 THR A CA 1
ATOM 690 C C . THR A 1 89 ? 8.789 -1.777 -5.23 1 98.69 89 THR A C 1
ATOM 692 O O . THR A 1 89 ? 9.469 -1.328 -6.156 1 98.69 89 THR A O 1
ATOM 695 N N . VAL A 1 90 ? 7.598 -2.334 -5.383 1 98.69 90 VAL A N 1
ATOM 696 C CA . VAL A 1 90 ? 6.961 -2.393 -6.691 1 98.69 90 VAL A CA 1
ATOM 697 C C . VAL A 1 90 ? 5.559 -1.786 -6.613 1 98.69 90 VAL A C 1
ATOM 699 O O . VAL A 1 90 ? 4.762 -2.162 -5.75 1 98.69 90 VAL A O 1
ATOM 702 N N . GLU A 1 91 ? 5.309 -0.832 -7.434 1 98.81 91 GLU A N 1
ATOM 703 C CA . GLU A 1 91 ? 3.955 -0.318 -7.621 1 98.81 91 GLU A CA 1
ATOM 704 C C . GLU A 1 91 ? 3.371 -0.772 -8.953 1 98.81 91 GLU A C 1
ATOM 706 O O . GLU A 1 91 ? 4.047 -0.718 -9.984 1 98.81 91 GLU A O 1
ATOM 711 N N . GLU A 1 92 ? 2.154 -1.184 -8.867 1 98.56 92 GLU A N 1
ATOM 712 C CA . GLU A 1 92 ? 1.52 -1.653 -10.102 1 98.56 92 GLU A CA 1
ATOM 713 C C . GLU A 1 92 ? 0.002 -1.511 -10.023 1 98.56 92 GLU A C 1
ATOM 715 O O . GLU A 1 92 ? -0.559 -1.34 -8.938 1 98.56 92 GLU A O 1
ATOM 720 N N . THR A 1 93 ? -0.651 -1.5 -11.211 1 98.62 93 THR A N 1
ATOM 721 C CA . THR A 1 93 ? -2.092 -1.667 -11.367 1 98.62 93 THR A CA 1
ATOM 722 C C . THR A 1 93 ? -2.41 -2.998 -12.047 1 98.62 93 THR A C 1
ATOM 724 O O . THR A 1 93 ? -1.826 -3.332 -13.078 1 98.62 93 THR A O 1
ATOM 727 N N . MET A 1 94 ? -3.271 -3.773 -11.414 1 98.44 94 MET A N 1
ATOM 728 C CA . MET A 1 94 ? -3.693 -5.051 -11.977 1 98.44 94 MET A CA 1
ATOM 729 C C . MET A 1 94 ? -5.145 -4.988 -12.445 1 98.44 94 MET A C 1
ATOM 731 O O . MET A 1 94 ? -6 -4.438 -11.75 1 98.44 94 MET A O 1
ATOM 735 N N . THR A 1 95 ? -5.379 -5.5 -13.586 1 98.56 95 THR A N 1
ATOM 736 C CA . THR A 1 95 ? -6.73 -5.703 -14.094 1 98.56 95 THR A CA 1
ATOM 737 C C . THR A 1 95 ? -6.973 -7.176 -14.406 1 98.56 95 THR A C 1
ATOM 739 O O . THR A 1 95 ? -6.023 -7.938 -14.617 1 98.56 95 THR A O 1
ATOM 742 N N . ALA A 1 96 ? -8.156 -7.566 -14.406 1 98.44 96 ALA A N 1
ATOM 743 C CA . ALA A 1 96 ? -8.555 -8.945 -14.695 1 98.44 96 ALA A CA 1
ATOM 744 C C . ALA A 1 96 ? -10.07 -9.062 -14.844 1 98.44 96 ALA A C 1
ATOM 746 O O . ALA A 1 96 ? -10.797 -8.109 -14.555 1 98.44 96 ALA A O 1
ATOM 747 N N . THR A 1 97 ? -10.531 -10.094 -15.406 1 98.5 97 THR A N 1
ATOM 748 C CA . THR A 1 97 ? -11.898 -10.562 -15.266 1 98.5 97 THR A CA 1
ATOM 749 C C . THR A 1 97 ? -12 -11.609 -14.156 1 98.5 97 THR A C 1
ATOM 751 O O . THR A 1 97 ? -11.281 -12.609 -14.172 1 98.5 97 THR A O 1
ATOM 754 N N . LEU A 1 98 ? -12.875 -11.422 -13.219 1 98.25 98 LEU A N 1
ATOM 755 C CA . LEU A 1 98 ? -12.984 -12.281 -12.047 1 98.25 98 LEU A CA 1
ATOM 756 C C . LEU A 1 98 ? -13.812 -13.523 -12.359 1 98.25 98 LEU A C 1
ATOM 758 O O . LEU A 1 98 ? -14.445 -13.609 -13.414 1 98.25 98 LEU A O 1
ATOM 762 N N . ALA A 1 99 ? -13.812 -14.469 -11.422 1 96.5 99 ALA A N 1
ATOM 763 C CA . ALA A 1 99 ? -14.531 -15.734 -11.555 1 96.5 99 ALA A CA 1
ATOM 764 C C . ALA A 1 99 ? -16.031 -15.508 -11.711 1 96.5 99 ALA A C 1
ATOM 766 O O . ALA A 1 99 ? -16.719 -16.266 -12.391 1 96.5 99 ALA A O 1
ATOM 767 N N . ASN A 1 100 ? -16.5 -14.453 -11.117 1 94.31 100 ASN A N 1
ATOM 768 C CA . ASN A 1 100 ? -17.938 -14.148 -11.188 1 94.31 100 ASN A CA 1
ATOM 769 C C . ASN A 1 100 ? -18.266 -13.305 -12.414 1 94.31 100 ASN A C 1
ATOM 771 O O . ASN A 1 100 ? -19.391 -12.852 -12.57 1 94.31 100 ASN A O 1
ATOM 775 N N . GLY A 1 101 ? -17.297 -12.953 -13.172 1 96.25 101 GLY A N 1
ATOM 776 C CA . GLY A 1 101 ? -17.516 -12.227 -14.406 1 96.25 101 GLY A CA 1
ATOM 777 C C . GLY A 1 101 ? -17.281 -10.734 -14.273 1 96.25 101 GLY A C 1
ATOM 778 O O . GLY A 1 101 ? -17.172 -10.016 -15.273 1 96.25 101 GLY A O 1
ATOM 779 N N . ASN A 1 102 ? -17.141 -10.219 -13.086 1 96.94 102 ASN A N 1
ATOM 780 C CA . ASN A 1 102 ? -16.906 -8.797 -12.859 1 96.94 102 ASN A CA 1
ATOM 781 C C . ASN A 1 102 ? -15.523 -8.367 -13.352 1 96.94 102 ASN A C 1
ATOM 783 O O . ASN A 1 102 ? -14.586 -9.172 -13.359 1 96.94 102 ASN A O 1
ATOM 787 N N . ALA A 1 103 ? -15.422 -7.133 -13.781 1 97.75 103 ALA A N 1
ATOM 788 C CA . ALA A 1 103 ? -14.117 -6.527 -14.047 1 97.75 103 ALA A CA 1
ATOM 789 C C . ALA A 1 103 ? -13.406 -6.18 -12.742 1 97.75 103 ALA A C 1
ATOM 791 O O . ALA A 1 103 ? -14.039 -5.77 -11.773 1 97.75 103 ALA A O 1
ATOM 792 N N . TYR A 1 104 ? -12.141 -6.383 -12.789 1 98.31 104 TYR A N 1
ATOM 793 C CA . TYR A 1 104 ? -11.289 -6.074 -11.648 1 98.31 104 TYR A CA 1
ATOM 794 C C . TYR A 1 104 ? -10.203 -5.078 -12.031 1 98.31 104 TYR A C 1
ATOM 796 O O . TYR A 1 104 ? -9.586 -5.199 -13.094 1 98.31 104 TYR A O 1
ATOM 804 N N . GLU A 1 105 ? -10.008 -4.039 -11.273 1 98.62 105 GLU A N 1
ATOM 805 C CA . GLU A 1 105 ? -8.906 -3.086 -11.367 1 98.62 105 GLU A CA 1
ATOM 806 C C . GLU A 1 105 ? -8.5 -2.57 -9.992 1 98.62 105 GLU A C 1
ATOM 808 O O . GLU A 1 105 ? -9.32 -2.002 -9.273 1 98.62 105 GLU A O 1
ATOM 813 N N . ASN A 1 106 ? -7.309 -2.791 -9.641 1 98.62 106 ASN A N 1
ATOM 814 C CA . ASN A 1 106 ? -6.828 -2.354 -8.336 1 98.62 106 ASN A CA 1
ATOM 815 C C . ASN A 1 106 ? -5.352 -1.982 -8.375 1 98.62 106 ASN A C 1
ATOM 817 O O . ASN A 1 106 ? -4.59 -2.52 -9.188 1 98.62 106 ASN A O 1
ATOM 821 N N . ASP A 1 107 ? -4.973 -1.021 -7.582 1 98.25 107 ASP A N 1
ATOM 822 C CA . ASP A 1 107 ? -3.576 -0.632 -7.41 1 98.25 107 ASP A CA 1
ATOM 823 C C . ASP A 1 107 ? -2.934 -1.396 -6.254 1 98.25 107 ASP A C 1
ATOM 825 O O . ASP A 1 107 ? -3.572 -1.625 -5.223 1 98.25 107 ASP A O 1
ATOM 829 N N . TYR A 1 108 ? -1.686 -1.751 -6.438 1 98.69 108 TYR A N 1
ATOM 830 C CA . TYR A 1 108 ? -0.922 -2.496 -5.445 1 98.69 108 TYR A CA 1
ATOM 831 C C . TYR A 1 108 ? 0.435 -1.847 -5.199 1 98.69 108 TYR A C 1
ATOM 833 O O . TYR A 1 108 ? 1.019 -1.251 -6.109 1 98.69 108 TYR A O 1
ATOM 841 N N . CYS A 1 109 ? 0.889 -1.931 -4.027 1 98.88 109 CYS A N 1
ATOM 842 C CA . CYS A 1 109 ? 2.283 -1.709 -3.66 1 98.88 109 CYS A CA 1
ATOM 843 C C . CYS A 1 109 ? 2.842 -2.904 -2.9 1 98.88 109 CYS A C 1
ATOM 845 O O . CYS A 1 109 ? 2.242 -3.363 -1.927 1 98.88 109 CYS A O 1
ATOM 847 N N . PHE A 1 110 ? 3.938 -3.451 -3.348 1 98.81 110 PHE A N 1
ATOM 848 C CA . PHE A 1 110 ? 4.648 -4.547 -2.699 1 98.81 110 PHE A CA 1
ATOM 849 C C . PHE A 1 110 ? 6.008 -4.082 -2.188 1 98.81 110 PHE A C 1
ATOM 851 O O . PHE A 1 110 ? 6.711 -3.336 -2.873 1 98.81 110 PHE A O 1
ATOM 858 N N . VAL A 1 111 ? 6.336 -4.488 -1.016 1 98.88 111 VAL A N 1
ATOM 859 C CA . VAL A 1 111 ? 7.699 -4.352 -0.519 1 98.88 111 VAL A CA 1
ATOM 860 C C . VAL A 1 111 ? 8.328 -5.73 -0.33 1 98.88 111 VAL A C 1
ATOM 862 O O . VAL A 1 111 ? 7.902 -6.496 0.539 1 98.88 111 VAL A O 1
ATOM 865 N N . PHE A 1 112 ? 9.305 -6.039 -1.131 1 98.75 112 PHE A N 1
ATOM 866 C CA . PHE A 1 112 ? 10.055 -7.293 -1.07 1 98.75 112 PHE A CA 1
ATOM 867 C C . PHE A 1 112 ? 11.305 -7.133 -0.22 1 98.75 112 PHE A C 1
ATOM 869 O O . PHE A 1 112 ? 12 -6.117 -0.307 1 98.75 112 PHE A O 1
ATOM 876 N N . GLU A 1 113 ? 11.531 -8.086 0.603 1 98.62 113 GLU A N 1
ATOM 877 C CA . GLU A 1 113 ? 12.805 -8.25 1.293 1 98.62 113 GLU A CA 1
ATOM 878 C C . GLU A 1 113 ? 13.523 -9.523 0.841 1 98.62 113 GLU A C 1
ATOM 880 O O . GLU A 1 113 ? 12.977 -10.625 0.961 1 98.62 113 GLU A O 1
ATOM 885 N N . LEU A 1 114 ? 14.734 -9.375 0.314 1 98.56 114 LEU A N 1
ATOM 886 C CA . LEU A 1 114 ? 15.5 -10.508 -0.193 1 98.56 114 LEU A CA 1
ATOM 887 C C . LEU A 1 114 ? 16.547 -10.961 0.823 1 98.56 114 LEU A C 1
ATOM 889 O O . LEU A 1 114 ? 17.047 -10.148 1.606 1 98.56 114 LEU A O 1
ATOM 893 N N . ARG A 1 115 ? 16.781 -12.164 0.896 1 98.12 115 ARG A N 1
ATOM 894 C CA . ARG A 1 115 ? 17.859 -12.812 1.643 1 98.12 115 ARG A CA 1
ATOM 895 C C . ARG A 1 115 ? 18.609 -13.82 0.773 1 98.12 115 ARG A C 1
ATOM 897 O O . ARG A 1 115 ? 18.016 -14.781 0.284 1 98.12 115 ARG A O 1
ATOM 904 N N . ASP A 1 116 ? 19.906 -13.555 0.5 1 96.12 116 ASP A N 1
ATOM 905 C CA . ASP A 1 116 ? 20.766 -14.43 -0.292 1 96.12 116 ASP A CA 1
ATOM 906 C C . ASP A 1 116 ? 20.188 -14.648 -1.688 1 96.12 116 ASP A C 1
ATOM 908 O O . ASP A 1 116 ? 20.109 -15.781 -2.168 1 96.12 116 ASP A O 1
ATOM 912 N N . GLY A 1 117 ? 19.656 -13.609 -2.236 1 96.62 117 GLY A N 1
ATOM 913 C CA . GLY A 1 117 ? 19.219 -13.617 -3.623 1 96.62 117 GLY A CA 1
ATOM 914 C C . GLY A 1 117 ? 17.828 -14.211 -3.809 1 96.62 117 GLY A C 1
ATOM 915 O O . GLY A 1 117 ? 17.375 -14.414 -4.938 1 96.62 117 GLY A O 1
ATOM 916 N N . LEU A 1 118 ? 17.125 -14.469 -2.695 1 98.5 118 LEU A N 1
ATOM 917 C CA . LEU A 1 118 ? 15.773 -15.023 -2.74 1 98.5 118 LEU A CA 1
ATOM 918 C C . LEU A 1 118 ? 14.797 -14.125 -1.987 1 98.5 118 LEU A C 1
ATOM 920 O O . LEU A 1 118 ? 15.195 -13.375 -1.097 1 98.5 118 LEU A O 1
ATOM 924 N N . ILE A 1 119 ? 13.555 -14.203 -2.365 1 98.69 119 ILE A N 1
ATOM 925 C CA . ILE A 1 119 ? 12.516 -13.445 -1.674 1 98.69 119 ILE A CA 1
ATOM 926 C C . ILE A 1 119 ? 12.242 -14.078 -0.311 1 98.69 119 ILE A C 1
ATOM 928 O O . ILE A 1 119 ? 11.859 -15.25 -0.229 1 98.69 119 ILE A O 1
ATOM 932 N N . HIS A 1 120 ? 12.453 -13.266 0.711 1 98.81 120 HIS A N 1
ATOM 933 C CA . HIS A 1 120 ? 12.281 -13.742 2.08 1 98.81 120 HIS A CA 1
ATOM 934 C C . HIS A 1 120 ? 10.977 -13.219 2.682 1 98.81 120 HIS A C 1
ATOM 936 O O . HIS A 1 120 ? 10.344 -13.906 3.486 1 98.81 120 HIS A O 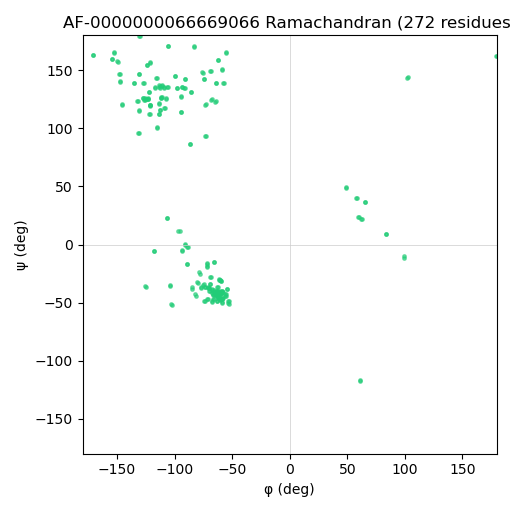1
ATOM 942 N N . ARG A 1 121 ? 10.617 -12.047 2.326 1 98.81 121 ARG A N 1
ATOM 943 C CA . ARG A 1 121 ? 9.391 -11.445 2.832 1 98.81 121 ARG A CA 1
ATOM 944 C C . ARG A 1 121 ? 8.766 -10.523 1.792 1 98.81 121 ARG A C 1
ATOM 946 O O . ARG A 1 121 ? 9.469 -9.773 1.114 1 98.81 121 ARG A O 1
ATOM 953 N N . VAL A 1 122 ? 7.43 -10.555 1.679 1 98.88 122 VAL A N 1
ATOM 954 C CA . VAL A 1 122 ? 6.641 -9.625 0.87 1 98.88 122 VAL A CA 1
ATOM 955 C C . VAL A 1 122 ? 5.539 -9.008 1.725 1 98.88 122 VAL A C 1
ATOM 957 O O . VAL A 1 122 ? 4.84 -9.711 2.457 1 98.88 122 VAL A O 1
ATOM 960 N N . ARG A 1 123 ? 5.484 -7.75 1.75 1 98.88 123 ARG A N 1
ATOM 961 C CA . ARG A 1 123 ? 4.312 -7.047 2.27 1 98.88 123 ARG A CA 1
ATOM 962 C C . ARG A 1 123 ? 3.51 -6.41 1.138 1 98.88 123 ARG A C 1
ATOM 964 O O . ARG A 1 123 ? 4.059 -5.672 0.318 1 98.88 123 ARG A O 1
ATOM 971 N N . GLU A 1 124 ? 2.25 -6.738 1.11 1 98.81 124 GLU A N 1
ATOM 972 C CA . GLU A 1 124 ? 1.343 -6.332 0.042 1 98.81 124 GLU A CA 1
ATOM 973 C C . GLU A 1 124 ? 0.301 -5.34 0.55 1 98.81 124 GLU A C 1
ATOM 975 O O . GLU A 1 124 ? -0.399 -5.613 1.528 1 98.81 124 GLU A O 1
ATOM 980 N N . TYR A 1 125 ? 0.188 -4.207 -0.088 1 98.75 125 TYR A N 1
ATOM 981 C CA . TYR A 1 125 ? -0.811 -3.186 0.2 1 98.75 125 TYR A CA 1
ATOM 982 C C . TYR A 1 125 ? -1.738 -2.977 -0.991 1 98.75 125 TYR A C 1
ATOM 984 O O . TYR A 1 125 ? -1.282 -2.908 -2.135 1 98.75 125 TYR A O 1
ATOM 992 N N . MET A 1 126 ? -3.016 -2.885 -0.692 1 98.62 126 MET A N 1
ATOM 993 C CA . MET A 1 126 ? -4.004 -2.689 -1.75 1 98.62 126 MET A CA 1
ATOM 994 C C . MET A 1 126 ? -5.238 -1.971 -1.216 1 98.62 126 MET A C 1
ATOM 996 O O . MET A 1 126 ? -5.398 -1.825 -0.003 1 98.62 126 MET A O 1
ATOM 1000 N N . ASP A 1 127 ? -6.09 -1.457 -2.178 1 98.5 127 ASP A N 1
ATOM 1001 C CA . ASP A 1 127 ? -7.398 -0.922 -1.814 1 98.5 127 ASP A CA 1
ATOM 1002 C C . ASP A 1 127 ? -8.375 -2.045 -1.47 1 98.5 127 ASP A C 1
ATOM 1004 O O . ASP A 1 127 ? -9.078 -2.555 -2.346 1 98.5 127 ASP A O 1
ATOM 1008 N N . THR A 1 128 ? -8.477 -2.385 -0.193 1 98.44 128 THR A N 1
ATOM 1009 C CA . THR A 1 128 ? -9.234 -3.555 0.236 1 98.44 128 THR A CA 1
ATOM 1010 C C . THR A 1 128 ? -10.727 -3.328 0.049 1 98.44 128 THR A C 1
ATOM 1012 O O . THR A 1 128 ? -11.469 -4.258 -0.286 1 98.44 128 THR A O 1
ATOM 1015 N N . ALA A 1 129 ? -11.195 -2.109 0.292 1 97.94 129 ALA A N 1
ATOM 1016 C CA . ALA A 1 129 ? -12.609 -1.817 0.1 1 97.94 129 ALA A CA 1
ATOM 1017 C C . ALA A 1 129 ? -13.016 -1.999 -1.36 1 97.94 129 ALA A C 1
ATOM 1019 O O . ALA A 1 129 ? -14.055 -2.586 -1.654 1 97.94 129 ALA A O 1
ATOM 1020 N N . ARG A 1 130 ? -12.234 -1.493 -2.262 1 97.75 130 ARG A N 1
ATOM 1021 C CA . ARG A 1 130 ? -12.484 -1.645 -3.691 1 97.75 130 ARG A CA 1
ATOM 1022 C C . ARG A 1 130 ? -12.477 -3.115 -4.098 1 97.75 130 ARG A C 1
ATOM 1024 O O . ARG A 1 130 ? -13.336 -3.562 -4.852 1 97.75 130 ARG A O 1
ATOM 1031 N N . GLY A 1 131 ? -11.414 -3.848 -3.611 1 97.94 131 GLY A N 1
ATOM 1032 C CA . GLY A 1 131 ? -11.375 -5.277 -3.877 1 97.94 131 GLY A CA 1
ATOM 1033 C C . GLY A 1 131 ? -12.641 -5.996 -3.455 1 97.94 131 GLY A C 1
ATOM 1034 O O . GLY A 1 131 ? -13.188 -6.797 -4.219 1 97.94 131 GLY A O 1
ATOM 1035 N N . HIS A 1 132 ? -13.062 -5.699 -2.211 1 97.88 132 HIS A N 1
ATOM 1036 C CA . HIS A 1 132 ? -14.281 -6.324 -1.708 1 97.88 132 HIS A CA 1
ATOM 1037 C C . HIS A 1 132 ? -15.477 -6.004 -2.6 1 97.88 132 HIS A C 1
ATOM 1039 O O . HIS A 1 132 ? -16.266 -6.891 -2.932 1 97.88 132 HIS A O 1
ATOM 1045 N N . ARG A 1 133 ? -15.602 -4.727 -2.939 1 96.88 133 ARG A N 1
ATOM 1046 C CA . ARG A 1 133 ? -16.719 -4.312 -3.779 1 96.88 133 ARG A CA 1
ATOM 1047 C C . ARG A 1 133 ? -16.719 -5.062 -5.105 1 96.88 133 ARG A C 1
ATOM 1049 O O . ARG A 1 133 ? -17.75 -5.559 -5.547 1 96.88 133 ARG A O 1
ATOM 1056 N N . MET A 1 134 ? -15.602 -5.172 -5.738 1 97.31 134 MET A N 1
ATOM 1057 C CA . MET A 1 134 ? -15.516 -5.789 -7.059 1 97.31 134 MET A CA 1
ATOM 1058 C C . MET A 1 134 ? -15.727 -7.297 -6.969 1 97.31 134 MET A C 1
ATOM 1060 O O . MET A 1 134 ? -16.359 -7.891 -7.844 1 97.31 134 MET A O 1
ATOM 1064 N N . VAL A 1 135 ? -15.219 -7.93 -5.902 1 97.38 135 VAL A N 1
ATOM 1065 C CA . VAL A 1 135 ? -15.227 -9.383 -5.777 1 97.38 135 VAL A CA 1
ATOM 1066 C C . VAL A 1 135 ? -16.594 -9.852 -5.309 1 97.38 135 VAL A C 1
ATOM 1068 O O . VAL A 1 135 ? -17.078 -10.906 -5.738 1 97.38 135 VAL A O 1
ATOM 1071 N N . PHE A 1 136 ? -17.25 -9.016 -4.504 1 95.88 136 PHE A N 1
ATOM 1072 C CA . PHE A 1 136 ? -18.453 -9.531 -3.857 1 95.88 136 PHE A CA 1
ATOM 1073 C C . PHE A 1 136 ? -19.688 -8.742 -4.285 1 95.88 136 PHE A C 1
ATOM 1075 O O . PHE A 1 136 ? -20.812 -9.047 -3.865 1 95.88 136 PHE A O 1
ATOM 1082 N N . ALA A 1 137 ? -19.375 -7.66 -5.078 1 84.88 137 ALA A N 1
ATOM 1083 C CA . ALA A 1 137 ? -20.531 -6.941 -5.586 1 84.88 137 ALA A CA 1
ATOM 1084 C C . ALA A 1 137 ? -21.359 -7.82 -6.523 1 84.88 137 ALA A C 1
ATOM 1086 O O . ALA A 1 137 ? -20.797 -8.508 -7.383 1 84.88 137 ALA A O 1
ATOM 1087 N N . GLY A 1 138 ? -22.656 -8.047 -6.285 1 72.81 138 GLY A N 1
ATOM 1088 C CA . GLY A 1 138 ? -23.641 -8.781 -7.066 1 72.81 138 GLY A CA 1
ATOM 1089 C C . GLY A 1 138 ? -24.906 -7.992 -7.336 1 72.81 138 GLY A C 1
ATOM 1090 O O . GLY A 1 138 ? -25.156 -6.969 -6.691 1 72.81 138 GLY A O 1
ATOM 1091 N N . MET B 1 1 ? 22.578 10.523 -3.004 1 68.5 1 MET B N 1
ATOM 1092 C CA . MET B 1 1 ? 21.281 10.914 -3.527 1 68.5 1 MET B CA 1
ATOM 1093 C C . MET B 1 1 ? 20.156 10.164 -2.822 1 68.5 1 MET B C 1
ATOM 1095 O O . MET B 1 1 ? 19.188 10.766 -2.365 1 68.5 1 MET B O 1
ATOM 1099 N N . SER B 1 2 ? 20.453 8.875 -2.598 1 79 2 SER B N 1
ATOM 1100 C CA . SER B 1 2 ? 19.453 8.078 -1.9 1 79 2 SER B CA 1
ATOM 1101 C C . SER B 1 2 ? 19.422 8.406 -0.412 1 79 2 SER B C 1
ATOM 1103 O O . SER B 1 2 ? 18.344 8.555 0.173 1 79 2 SER B O 1
ATOM 1105 N N . GLU B 1 3 ? 20.531 8.711 0.209 1 83.19 3 GLU B N 1
ATOM 1106 C CA . GLU B 1 3 ? 20.578 9.016 1.636 1 83.19 3 GLU B CA 1
ATOM 1107 C C . GLU B 1 3 ? 19.984 10.391 1.926 1 83.19 3 GLU B C 1
ATOM 1109 O O . GLU B 1 3 ? 19.297 10.578 2.939 1 83.19 3 GLU B O 1
ATOM 1114 N N . THR B 1 4 ? 20.266 11.211 0.992 1 91.31 4 THR B N 1
ATOM 1115 C CA . THR B 1 4 ? 19.719 12.555 1.135 1 91.31 4 THR B CA 1
ATOM 1116 C C . THR B 1 4 ? 18.188 12.531 1.022 1 91.31 4 THR B C 1
ATOM 1118 O O . THR B 1 4 ? 17.5 13.156 1.825 1 91.31 4 THR B O 1
ATOM 1121 N N . SER B 1 5 ? 17.703 11.742 0.047 1 96.12 5 SER B N 1
ATOM 1122 C CA . SER B 1 5 ? 16.25 11.648 -0.117 1 96.12 5 SER B CA 1
ATOM 1123 C C . SER B 1 5 ? 15.594 11.047 1.119 1 96.12 5 SER B C 1
ATOM 1125 O O . SER B 1 5 ? 14.547 11.516 1.559 1 96.12 5 SER B O 1
ATOM 1127 N N . LYS B 1 6 ? 16.188 10.055 1.678 1 95.69 6 LYS B N 1
ATOM 1128 C CA . LYS B 1 6 ? 15.695 9.398 2.881 1 95.69 6 LYS B CA 1
ATOM 1129 C C . LYS B 1 6 ? 15.633 10.367 4.055 1 95.69 6 LYS B C 1
ATOM 1131 O O . LYS B 1 6 ? 14.625 10.422 4.77 1 95.69 6 LYS B O 1
ATOM 1136 N N . THR B 1 7 ? 16.672 11.125 4.254 1 96.56 7 THR B N 1
ATOM 1137 C CA . THR B 1 7 ? 16.75 12.102 5.34 1 96.56 7 THR B CA 1
ATOM 1138 C C . THR B 1 7 ? 15.68 13.172 5.188 1 96.56 7 THR B C 1
ATOM 1140 O O . THR B 1 7 ? 15.039 13.562 6.168 1 96.56 7 THR B O 1
ATOM 1143 N N . ILE B 1 8 ? 15.484 13.625 3.98 1 97.25 8 ILE B N 1
ATOM 1144 C CA . ILE B 1 8 ? 14.469 14.641 3.705 1 97.25 8 ILE B CA 1
ATOM 1145 C C . ILE B 1 8 ? 13.094 14.117 4.109 1 97.25 8 ILE B C 1
ATOM 1147 O O . ILE B 1 8 ? 12.336 14.812 4.793 1 97.25 8 ILE B O 1
ATOM 1151 N N . VAL B 1 9 ? 12.75 12.883 3.721 1 98 9 VAL B N 1
ATOM 1152 C CA . VAL B 1 9 ? 11.445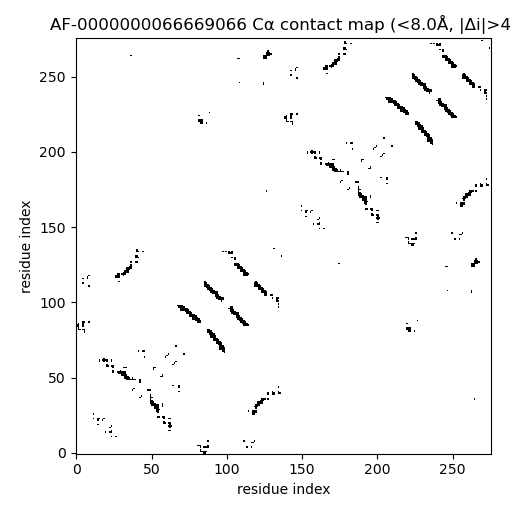 12.312 4.02 1 98 9 VAL B CA 1
ATOM 1153 C C . VAL B 1 9 ? 11.312 12.078 5.52 1 98 9 VAL B C 1
ATOM 1155 O O . VAL B 1 9 ? 10.242 12.305 6.102 1 98 9 VAL B O 1
ATOM 1158 N N . GLN B 1 10 ? 12.383 11.648 6.176 1 96.88 10 GLN B N 1
ATOM 1159 C CA . GLN B 1 10 ? 12.367 11.492 7.625 1 96.88 10 GLN B CA 1
ATOM 1160 C C . GLN B 1 10 ? 12.078 12.82 8.32 1 96.88 10 GLN B C 1
ATOM 1162 O O . GLN B 1 10 ? 11.281 12.883 9.258 1 96.88 10 GLN B O 1
ATOM 1167 N N . HIS B 1 11 ? 12.68 13.883 7.859 1 96.44 11 HIS B N 1
ATOM 1168 C CA . HIS B 1 11 ? 12.453 15.211 8.422 1 96.44 11 HIS B CA 1
ATOM 1169 C C . HIS B 1 11 ? 11.047 15.711 8.109 1 96.44 11 HIS B C 1
ATOM 1171 O O . HIS B 1 11 ? 10.453 16.438 8.906 1 96.44 11 HIS B O 1
ATOM 1177 N N . ALA B 1 12 ? 10.539 15.344 6.953 1 97.38 12 ALA B N 1
ATOM 1178 C CA . ALA B 1 12 ? 9.172 15.719 6.613 1 97.38 12 ALA B CA 1
ATOM 1179 C C . ALA B 1 12 ? 8.188 15.172 7.641 1 97.38 12 ALA B C 1
ATOM 1181 O O . ALA B 1 12 ? 7.23 15.859 8.016 1 97.38 12 ALA B O 1
ATOM 1182 N N . TRP B 1 13 ? 8.375 13.938 8.125 1 95.12 13 TRP B N 1
ATOM 1183 C CA . TRP B 1 13 ? 7.48 13.352 9.117 1 95.12 13 TRP B CA 1
ATOM 1184 C C . TRP B 1 13 ? 7.5 14.156 10.414 1 95.12 13 TRP B C 1
ATOM 1186 O O . TRP B 1 13 ? 6.469 14.312 11.07 1 95.12 13 TRP B O 1
ATOM 1196 N N . LYS B 1 14 ? 8.68 14.688 10.805 1 94.12 14 LYS B N 1
ATOM 1197 C CA . LYS B 1 14 ? 8.75 15.57 11.969 1 94.12 14 LYS B CA 1
ATOM 1198 C C . LYS B 1 14 ? 7.914 16.828 11.758 1 94.12 14 LYS B C 1
ATOM 1200 O O . LYS B 1 14 ? 7.219 17.281 12.672 1 94.12 14 LYS B O 1
ATOM 1205 N N . ALA B 1 15 ? 8.023 17.344 10.602 1 95.75 15 ALA B N 1
ATOM 1206 C CA . ALA B 1 15 ? 7.215 18.516 10.273 1 95.75 15 ALA B CA 1
ATOM 1207 C C . ALA B 1 15 ? 5.727 18.172 10.305 1 95.75 15 ALA B C 1
ATOM 1209 O O . ALA B 1 15 ? 4.914 18.953 10.805 1 95.75 15 ALA B O 1
ATOM 1210 N N . PHE B 1 16 ? 5.277 17.031 9.75 1 95.94 16 PHE B N 1
ATOM 1211 C CA . PHE B 1 16 ? 3.883 16.594 9.758 1 95.94 16 PHE B CA 1
ATOM 1212 C C . PHE B 1 16 ? 3.336 16.562 11.18 1 95.94 16 PHE B C 1
ATOM 1214 O O . PHE B 1 16 ? 2.199 16.969 11.422 1 95.94 16 PHE B O 1
ATOM 1221 N N . ALA B 1 17 ? 4.156 16.141 12.125 1 91.81 17 ALA B N 1
ATOM 1222 C CA . ALA B 1 17 ? 3.75 15.953 13.516 1 91.81 17 ALA B CA 1
ATOM 1223 C C . ALA B 1 17 ? 3.541 17.297 14.203 1 91.81 17 ALA B C 1
ATOM 1225 O O . ALA B 1 17 ? 2.871 17.375 15.234 1 91.81 17 ALA B O 1
ATOM 1226 N N . SER B 1 18 ? 4.09 18.359 13.664 1 92.38 18 SER B N 1
ATOM 1227 C CA . SER B 1 18 ? 4.012 19.672 14.281 1 92.38 18 SER B CA 1
ATOM 1228 C C . SER B 1 18 ? 2.646 20.312 14.047 1 92.38 18 SER B C 1
ATOM 1230 O O . SER B 1 18 ? 2.277 21.266 14.734 1 92.38 18 SER B O 1
ATOM 1232 N N . HIS B 1 19 ? 1.976 19.938 13.016 1 92.81 19 HIS B N 1
ATOM 1233 C CA . HIS B 1 19 ? 0.716 20.5 12.547 1 92.81 19 HIS B CA 1
ATOM 1234 C C . HIS B 1 19 ? 0.871 21.984 12.211 1 92.81 19 HIS B C 1
ATOM 1236 O O . HIS B 1 19 ? -0.09 22.75 12.312 1 92.81 19 HIS B O 1
ATOM 1242 N N . ASP B 1 20 ? 2.064 22.344 11.93 1 96.94 20 ASP B N 1
ATOM 1243 C CA . ASP B 1 20 ? 2.377 23.719 11.531 1 96.94 20 ASP B CA 1
ATOM 1244 C C . ASP B 1 20 ? 2.379 23.859 10.008 1 96.94 20 ASP B C 1
ATOM 1246 O O . ASP B 1 20 ? 3.254 23.312 9.328 1 96.94 20 ASP B O 1
ATOM 1250 N N . PHE B 1 21 ? 1.431 24.625 9.469 1 98.06 21 PHE B N 1
ATOM 1251 C CA . PHE B 1 21 ? 1.208 24.75 8.039 1 98.06 21 PHE B CA 1
ATOM 1252 C C . PHE B 1 21 ? 2.496 25.125 7.32 1 98.06 21 PHE B C 1
ATOM 1254 O O . PHE B 1 21 ? 2.883 24.484 6.34 1 98.06 21 PHE B O 1
ATOM 1261 N N . ASP B 1 22 ? 3.17 26.156 7.793 1 98.31 22 ASP B N 1
ATOM 1262 C CA . ASP B 1 22 ? 4.344 26.672 7.102 1 98.31 22 ASP B CA 1
ATOM 1263 C C . ASP B 1 22 ? 5.484 25.656 7.121 1 98.31 22 ASP B C 1
ATOM 1265 O O . ASP B 1 22 ? 6.18 25.469 6.117 1 98.31 22 ASP B O 1
ATOM 1269 N N . ARG B 1 23 ? 5.711 25.016 8.266 1 98.19 23 ARG B N 1
ATOM 1270 C CA . ARG B 1 23 ? 6.75 23.984 8.375 1 98.19 23 ARG B CA 1
ATOM 1271 C C . ARG B 1 23 ? 6.48 22.828 7.422 1 98.19 23 ARG B C 1
ATOM 1273 O O . ARG B 1 23 ? 7.402 22.312 6.797 1 98.19 23 ARG B O 1
ATOM 1280 N N . ILE B 1 24 ? 5.246 22.469 7.332 1 98.5 24 ILE B N 1
ATOM 1281 C CA . ILE B 1 24 ? 4.855 21.344 6.48 1 98.5 24 ILE B CA 1
ATOM 1282 C C . ILE B 1 24 ? 4.984 21.75 5.012 1 98.5 24 ILE B C 1
ATOM 1284 O O . ILE B 1 24 ? 5.59 21.031 4.219 1 98.5 24 ILE B O 1
ATOM 1288 N N . ALA B 1 25 ? 4.504 22.875 4.652 1 98.75 25 ALA B N 1
ATOM 1289 C CA . ALA B 1 25 ? 4.488 23.359 3.27 1 98.75 25 ALA B CA 1
ATOM 1290 C C . ALA B 1 25 ? 5.902 23.453 2.709 1 98.75 25 ALA B C 1
ATOM 1292 O O . ALA B 1 25 ? 6.125 23.219 1.519 1 98.75 25 ALA B O 1
ATOM 1293 N N . ALA B 1 26 ? 6.855 23.719 3.51 1 98.5 26 ALA B N 1
ATOM 1294 C CA . ALA B 1 26 ? 8.242 23.938 3.102 1 98.5 26 ALA B CA 1
ATOM 1295 C C . ALA B 1 26 ? 8.859 22.672 2.521 1 98.5 26 ALA B C 1
ATOM 1297 O O . ALA B 1 26 ? 9.906 22.719 1.869 1 98.5 26 ALA B O 1
ATOM 1298 N N . PHE B 1 27 ? 8.258 21.531 2.721 1 98.56 27 PHE B N 1
ATOM 1299 C CA . PHE B 1 27 ? 8.82 20.266 2.271 1 98.56 27 PHE B CA 1
ATOM 1300 C C . PHE B 1 27 ? 8.281 19.891 0.897 1 98.56 27 PHE B C 1
ATOM 1302 O O . PHE B 1 27 ? 8.734 18.906 0.29 1 98.56 27 PHE B O 1
ATOM 1309 N N . PHE B 1 28 ? 7.301 20.656 0.32 1 98.81 28 PHE B N 1
ATOM 1310 C CA . PHE B 1 28 ? 6.613 20.25 -0.9 1 98.81 28 PHE B CA 1
ATOM 1311 C C . PHE B 1 28 ? 6.914 21.219 -2.037 1 98.81 28 PHE B C 1
ATOM 1313 O O . PHE B 1 28 ? 7.055 22.422 -1.813 1 98.81 28 PHE B O 1
ATOM 1320 N N . THR B 1 29 ? 7.055 20.703 -3.281 1 98.81 29 THR B N 1
ATOM 1321 C CA . THR B 1 29 ? 7.02 21.562 -4.449 1 98.81 29 THR B CA 1
ATOM 1322 C C . THR B 1 29 ? 5.66 22.25 -4.57 1 98.81 29 THR B C 1
ATOM 1324 O O . THR B 1 29 ? 4.66 21.75 -4.055 1 98.81 29 THR B O 1
ATOM 1327 N N . ALA B 1 30 ? 5.566 23.312 -5.246 1 98.69 30 ALA B N 1
ATOM 1328 C CA . ALA B 1 30 ? 4.324 24.078 -5.375 1 98.69 30 ALA B CA 1
ATOM 1329 C C . ALA B 1 30 ? 3.24 23.234 -6.047 1 98.69 30 ALA B C 1
ATOM 1331 O O . ALA B 1 30 ? 2.057 23.375 -5.727 1 98.69 30 ALA B O 1
ATOM 1332 N N . ASP B 1 31 ? 3.648 22.312 -6.922 1 98.69 31 ASP B N 1
ATOM 1333 C CA . ASP B 1 31 ? 2.709 21.5 -7.688 1 98.69 31 ASP B CA 1
ATOM 1334 C C . ASP B 1 31 ? 2.664 20.062 -7.16 1 98.69 31 AS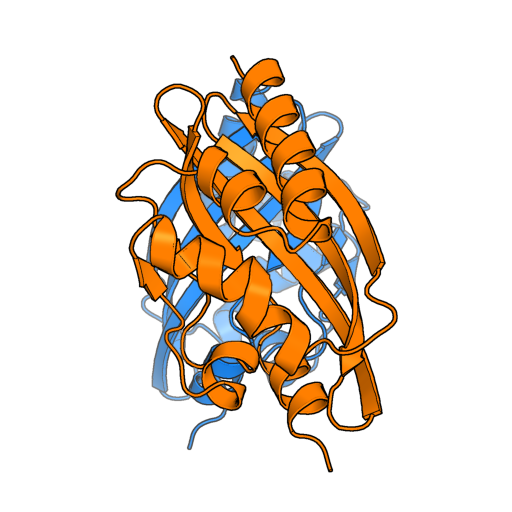P B C 1
ATOM 1336 O O . ASP B 1 31 ? 2.357 19.125 -7.906 1 98.69 31 ASP B O 1
ATOM 1340 N N . ALA B 1 32 ? 3.033 19.844 -5.934 1 98.88 32 ALA B N 1
ATOM 1341 C CA . ALA B 1 32 ? 3.07 18.5 -5.348 1 98.88 32 ALA B CA 1
ATOM 1342 C C . ALA B 1 32 ? 1.695 17.844 -5.402 1 98.88 32 ALA B C 1
ATOM 1344 O O . ALA B 1 32 ? 0.67 18.531 -5.398 1 98.88 32 ALA B O 1
ATOM 1345 N N . GLU B 1 33 ? 1.672 16.562 -5.488 1 98.88 33 GLU B N 1
ATOM 1346 C CA . GLU B 1 33 ? 0.448 15.773 -5.457 1 98.88 33 GLU B CA 1
ATOM 1347 C C . GLU B 1 33 ? 0.527 14.68 -4.398 1 98.88 33 GLU B C 1
ATOM 1349 O O . GLU B 1 33 ? 1.577 14.055 -4.215 1 98.88 33 GLU B O 1
ATOM 1354 N N . TRP B 1 34 ? -0.544 14.508 -3.729 1 98.88 34 TRP B N 1
ATOM 1355 C CA . TRP B 1 34 ? -0.749 13.406 -2.787 1 98.88 34 TRP B CA 1
ATOM 1356 C C . TRP B 1 34 ? -1.965 12.578 -3.18 1 98.88 34 TRP B C 1
ATOM 1358 O O . TRP B 1 34 ? -3.1 13.047 -3.105 1 98.88 34 TRP B O 1
ATOM 1368 N N . LEU B 1 35 ? -1.685 11.383 -3.572 1 98.75 35 LEU B N 1
ATOM 1369 C CA . LEU B 1 35 ? -2.75 10.5 -4.035 1 98.75 35 LEU B CA 1
ATOM 1370 C C . LEU B 1 35 ? -2.945 9.336 -3.074 1 98.75 35 LEU B C 1
ATOM 1372 O O . LEU B 1 35 ? -2.016 8.555 -2.84 1 98.75 35 LEU B O 1
ATOM 1376 N N . ALA B 1 36 ? -4.078 9.281 -2.469 1 98.44 36 ALA B N 1
ATOM 1377 C CA . ALA B 1 36 ? -4.543 8.102 -1.739 1 98.44 36 ALA B CA 1
ATOM 1378 C C . ALA B 1 36 ? -5.637 7.371 -2.516 1 98.44 36 ALA B C 1
ATOM 1380 O O . ALA B 1 36 ? -6.059 7.824 -3.582 1 98.44 36 ALA B O 1
ATOM 1381 N N . GLN B 1 37 ? -6.004 6.199 -2.068 1 98.12 37 GLN B N 1
ATOM 1382 C CA . GLN B 1 37 ? -7.031 5.402 -2.729 1 98.12 37 GLN B CA 1
ATOM 1383 C C . GLN B 1 37 ? -8.383 6.105 -2.689 1 98.12 37 GLN B C 1
ATOM 1385 O O . GLN B 1 37 ? -8.742 6.715 -1.68 1 98.12 37 GLN B O 1
ATOM 1390 N N . ALA B 1 38 ? -9.102 6.055 -3.773 1 97.19 38 ALA B N 1
ATOM 1391 C CA . ALA B 1 38 ? -10.391 6.73 -3.898 1 97.19 38 ALA B CA 1
ATOM 1392 C C . ALA B 1 38 ? -11.359 6.27 -2.814 1 97.19 38 ALA B C 1
ATOM 1394 O O . ALA B 1 38 ? -11.398 5.086 -2.471 1 97.19 38 ALA B O 1
ATOM 1395 N N . ASP B 1 39 ? -12.109 7.191 -2.254 1 96.5 39 ASP B N 1
ATOM 1396 C CA . ASP B 1 39 ? -13.164 6.961 -1.279 1 96.5 39 ASP B CA 1
ATOM 1397 C C . ASP B 1 39 ? -12.609 6.332 -0.003 1 96.5 39 ASP B C 1
ATOM 1399 O O . ASP B 1 39 ? -13.32 5.594 0.689 1 96.5 39 ASP B O 1
ATOM 1403 N N . ASN B 1 40 ? -11.328 6.492 0.241 1 98.06 40 ASN B N 1
ATOM 1404 C CA . ASN B 1 40 ? -10.844 6.062 1.549 1 98.06 40 ASN B CA 1
ATOM 1405 C C . ASN B 1 40 ? -11.625 6.73 2.68 1 98.06 40 ASN B C 1
ATOM 1407 O O . ASN B 1 40 ? -12.273 7.754 2.469 1 98.06 40 ASN B O 1
ATOM 1411 N N . ALA B 1 41 ? -11.492 6.223 3.834 1 97.81 41 ALA B N 1
ATOM 1412 C CA . ALA B 1 41 ? -12.352 6.629 4.949 1 97.81 41 ALA B CA 1
ATOM 1413 C C . ALA B 1 41 ? -12.109 8.086 5.32 1 97.81 41 ALA B C 1
ATOM 1415 O O . ALA B 1 41 ? -13.047 8.812 5.672 1 97.81 41 ALA B O 1
ATOM 1416 N N . THR B 1 42 ? -10.836 8.523 5.285 1 97.75 42 THR B N 1
ATOM 1417 C CA . THR B 1 42 ? -10.484 9.891 5.656 1 97.75 42 THR B CA 1
ATOM 1418 C C . THR B 1 42 ? -11.125 10.891 4.699 1 97.75 42 THR B C 1
ATOM 1420 O O . THR B 1 42 ? -11.734 11.867 5.133 1 97.75 42 THR B O 1
ATOM 1423 N N . ALA B 1 43 ? -11 10.656 3.383 1 98.06 43 ALA B N 1
ATOM 1424 C CA . ALA B 1 43 ? -11.594 11.516 2.365 1 98.06 43 ALA B CA 1
ATOM 1425 C C . ALA B 1 43 ? -13.109 11.578 2.518 1 98.06 43 ALA B C 1
ATOM 1427 O O . ALA B 1 43 ? -13.703 12.656 2.438 1 98.06 43 ALA B O 1
ATOM 1428 N N . VAL B 1 44 ? -13.703 10.438 2.783 1 97.69 44 VAL B N 1
ATOM 1429 C CA . VAL B 1 44 ? -15.156 10.367 2.926 1 97.69 44 VAL B CA 1
ATOM 1430 C C . VAL B 1 44 ? -15.586 11.133 4.176 1 97.69 44 VAL B C 1
ATOM 1432 O O . VAL B 1 44 ? -16.5 11.961 4.121 1 97.69 44 VAL B O 1
ATOM 1435 N N . PHE B 1 45 ? -14.93 10.859 5.289 1 97.25 45 PHE B N 1
ATOM 1436 C CA . PHE B 1 45 ? -15.281 11.5 6.551 1 97.25 45 PHE B CA 1
ATOM 1437 C C . PHE B 1 45 ? -15.18 13.016 6.441 1 97.25 45 PHE B C 1
ATOM 1439 O O . PHE B 1 45 ? -16.062 13.734 6.906 1 97.25 45 PHE B O 1
ATOM 1446 N N . LEU B 1 46 ? -14.172 13.461 5.777 1 97.06 46 LEU B N 1
ATOM 1447 C CA . LEU B 1 46 ? -13.883 14.891 5.723 1 97.06 46 LEU B CA 1
ATOM 1448 C C . LEU B 1 46 ? -14.57 15.539 4.527 1 97.06 46 LEU B C 1
ATOM 1450 O O . LEU B 1 46 ? -14.469 16.75 4.328 1 97.06 46 LEU B O 1
ATOM 1454 N N . ASN B 1 47 ? -15.289 14.758 3.742 1 97 47 ASN B N 1
ATOM 1455 C CA . ASN B 1 47 ? -15.883 15.219 2.494 1 97 47 ASN B CA 1
ATOM 1456 C C . ASN B 1 47 ? -14.867 15.969 1.634 1 97 47 ASN B C 1
ATOM 1458 O O . ASN B 1 47 ? -15.133 17.094 1.191 1 97 47 ASN B O 1
ATOM 1462 N N . GLY B 1 48 ? -13.742 15.398 1.453 1 96.56 48 GLY B N 1
ATOM 1463 C CA . GLY B 1 48 ? -12.633 15.992 0.733 1 96.56 48 GLY B CA 1
ATOM 1464 C C . GLY B 1 48 ? -12.031 15.07 -0.311 1 96.56 48 GLY B C 1
ATOM 1465 O O . GLY B 1 48 ? -12.516 13.961 -0.515 1 96.56 48 GLY B O 1
ATOM 1466 N N . PRO B 1 49 ? -11.055 15.539 -0.992 1 96.69 49 PRO B N 1
ATOM 1467 C CA . PRO B 1 49 ? -10.438 14.766 -2.072 1 96.69 49 PRO B CA 1
ATOM 1468 C C . PRO B 1 49 ? -9.531 13.648 -1.554 1 96.69 49 PRO B C 1
ATOM 1470 O O . PRO B 1 49 ? -8.961 13.766 -0.465 1 96.69 49 PRO B O 1
ATOM 1473 N N . SER B 1 50 ? -9.492 12.555 -2.342 1 98.06 50 SER B N 1
ATOM 1474 C CA . SER B 1 50 ? -8.484 11.523 -2.113 1 98.06 50 SER B CA 1
ATOM 1475 C C . SER B 1 50 ? -7.211 11.805 -2.896 1 98.06 50 SER B C 1
ATOM 1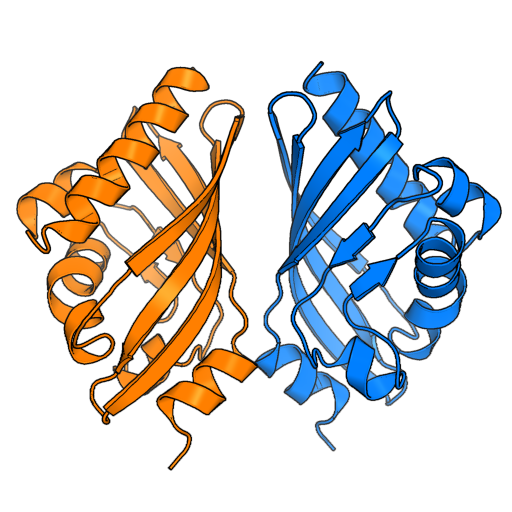477 O O . SER B 1 50 ? -6.176 11.18 -2.662 1 98.06 50 SER B O 1
ATOM 1479 N N . HIS B 1 51 ? -7.312 12.703 -3.916 1 98.69 51 HIS B N 1
ATOM 1480 C CA . HIS B 1 51 ? -6.184 13.219 -4.684 1 98.69 51 HIS B CA 1
ATOM 1481 C C . HIS B 1 51 ? -6.004 14.719 -4.465 1 98.69 51 HIS B C 1
ATOM 1483 O O . HIS B 1 51 ? -6.742 15.523 -5.031 1 98.69 51 HIS B O 1
ATOM 1489 N N . MET B 1 52 ? -5.023 15.031 -3.598 1 98.75 52 MET B N 1
ATOM 1490 C CA . MET B 1 52 ? -4.73 16.438 -3.309 1 98.75 52 MET B CA 1
ATOM 1491 C C . MET B 1 52 ? -3.658 16.969 -4.25 1 98.75 52 MET B C 1
ATOM 1493 O O . MET B 1 52 ? -2.635 16.328 -4.469 1 98.75 52 MET B O 1
ATOM 1497 N N . VAL B 1 53 ? -3.959 18.156 -4.746 1 98.69 53 VAL B N 1
ATOM 1498 C CA . VAL B 1 53 ? -3.045 18.781 -5.691 1 98.69 53 VAL B CA 1
ATOM 1499 C C . VAL B 1 53 ? -2.617 20.156 -5.172 1 98.69 53 VAL B C 1
ATOM 1501 O O . VAL B 1 53 ? -3.461 20.984 -4.832 1 98.69 53 VAL B O 1
ATOM 1504 N N . GLY B 1 54 ? -1.337 20.312 -5.109 1 98.81 54 GLY B N 1
ATOM 1505 C CA . GLY B 1 54 ? -0.779 21.578 -4.664 1 98.81 54 GLY B CA 1
ATOM 1506 C C . GLY B 1 54 ? -0.286 21.547 -3.229 1 98.81 54 GLY B C 1
ATOM 1507 O O . GLY B 1 54 ? -0.921 20.938 -2.363 1 98.81 54 GLY B O 1
ATOM 1508 N N . ARG B 1 55 ? 0.815 22.25 -3.027 1 98.62 55 ARG B N 1
ATOM 1509 C CA . ARG B 1 55 ? 1.481 22.328 -1.73 1 98.62 55 ARG B CA 1
ATOM 1510 C C . ARG B 1 55 ? 0.522 22.812 -0.651 1 98.62 55 ARG B C 1
ATOM 1512 O O . ARG B 1 55 ? 0.471 22.25 0.444 1 98.62 55 ARG B O 1
ATOM 1519 N N . ASP B 1 56 ? -0.249 23.828 -0.976 1 98.69 56 ASP B N 1
ATOM 1520 C CA . ASP B 1 56 ? -1.106 24.453 0.03 1 98.69 56 ASP B CA 1
ATOM 1521 C C . ASP B 1 56 ? -2.248 23.516 0.427 1 98.69 56 ASP B C 1
ATOM 1523 O O . ASP B 1 56 ? -2.6 23.422 1.604 1 98.69 56 ASP B O 1
ATOM 1527 N N . CYS B 1 57 ? -2.797 22.844 -0.538 1 98.69 57 CYS B N 1
ATOM 1528 C CA . CYS B 1 57 ? -3.859 21.875 -0.264 1 98.69 57 CYS B CA 1
ATOM 1529 C C . CYS B 1 57 ? -3.357 20.75 0.635 1 98.69 57 CYS B C 1
ATOM 1531 O O . CYS B 1 57 ? -4.004 20.406 1.628 1 98.69 57 CYS B O 1
ATOM 1533 N N . ILE B 1 58 ? -2.221 20.234 0.345 1 98.75 58 ILE B N 1
ATOM 1534 C CA . ILE B 1 58 ? -1.639 19.141 1.095 1 98.75 58 ILE B CA 1
ATOM 1535 C C . ILE B 1 58 ? -1.293 19.594 2.51 1 98.75 58 ILE B C 1
ATOM 1537 O O . ILE B 1 58 ? -1.653 18.938 3.488 1 98.75 58 ILE B O 1
ATOM 1541 N N . ALA B 1 59 ? -0.653 20.734 2.551 1 98.69 59 ALA B N 1
ATOM 1542 C CA . ALA B 1 59 ? -0.244 21.266 3.852 1 98.69 59 ALA B CA 1
ATOM 1543 C C . ALA B 1 59 ? -1.456 21.562 4.73 1 98.69 59 ALA B C 1
ATOM 1545 O O . ALA B 1 59 ? -1.439 21.297 5.934 1 98.69 59 ALA B O 1
ATOM 1546 N N . ASP B 1 60 ? -2.514 22.094 4.168 1 98.5 60 ASP B N 1
ATOM 1547 C CA . ASP B 1 60 ? -3.727 22.391 4.926 1 98.5 60 ASP B CA 1
ATOM 1548 C C . ASP B 1 60 ? -4.367 21.109 5.457 1 98.5 60 ASP B C 1
ATOM 1550 O O . ASP B 1 60 ? -4.812 21.062 6.605 1 98.5 60 ASP B O 1
ATOM 1554 N N . PHE B 1 61 ? -4.453 20.094 4.676 1 98.44 61 PHE B N 1
ATOM 1555 C CA . PHE B 1 61 ? -5.008 18.828 5.129 1 98.44 61 PHE B CA 1
ATOM 1556 C C . PHE B 1 61 ? -4.219 18.281 6.316 1 98.44 61 PHE B C 1
ATOM 1558 O O . PHE B 1 61 ? -4.801 17.906 7.332 1 98.44 61 PHE B O 1
ATOM 1565 N N . ILE B 1 62 ? -2.906 18.25 6.16 1 98 62 ILE B N 1
ATOM 1566 C CA . ILE B 1 62 ? -2.066 17.656 7.195 1 98 62 ILE B CA 1
ATOM 1567 C C . ILE B 1 62 ? -2.15 18.5 8.469 1 98 62 ILE B C 1
ATOM 1569 O O . ILE B 1 62 ? -2.264 17.953 9.57 1 98 62 ILE B O 1
ATOM 1573 N N . ALA B 1 63 ? -2.158 19.828 8.359 1 97.62 63 ALA B N 1
ATOM 1574 C CA . ALA B 1 63 ? -2.127 20.719 9.508 1 97.62 63 ALA B CA 1
ATOM 1575 C C . ALA B 1 63 ? -3.496 20.797 10.18 1 97.62 63 ALA B C 1
ATOM 1577 O O . ALA B 1 63 ? -3.59 20.844 11.406 1 97.62 63 ALA B O 1
ATOM 1578 N N . ASN B 1 64 ? -4.582 20.766 9.352 1 96.94 64 ASN B N 1
ATOM 1579 C CA . ASN B 1 64 ? -5.883 21.141 9.898 1 96.94 64 ASN B CA 1
ATOM 1580 C C . ASN B 1 64 ? -6.918 20.047 9.656 1 96.94 64 ASN B C 1
ATOM 1582 O O . ASN B 1 64 ? -7.863 19.891 10.438 1 96.94 64 ASN B O 1
ATOM 1586 N N . GLY B 1 65 ? -6.852 19.375 8.547 1 96.88 65 GLY B N 1
ATOM 1587 C CA . GLY B 1 65 ? -7.809 18.328 8.211 1 96.88 65 GLY B CA 1
ATOM 1588 C C . GLY B 1 65 ? -7.594 17.047 9 1 96.88 65 GLY B C 1
ATOM 1589 O O . GLY B 1 65 ? -8.531 16.531 9.609 1 96.88 65 GLY B O 1
ATOM 1590 N N . PHE B 1 66 ? -6.371 16.594 9.039 1 96.44 66 PHE B N 1
ATOM 1591 C CA . PHE B 1 66 ? -5.965 15.336 9.648 1 96.44 66 PHE B CA 1
ATOM 1592 C C . PHE B 1 66 ? -6.395 15.273 11.102 1 96.44 66 PHE B C 1
ATOM 1594 O O . PHE B 1 66 ? -7.016 14.297 11.531 1 96.44 66 PHE B O 1
ATOM 1601 N N . PRO B 1 67 ? -6.242 16.359 11.898 1 96.19 67 PRO B N 1
ATOM 1602 C CA . PRO B 1 67 ? -6.59 16.297 13.32 1 96.19 67 PRO B CA 1
ATOM 1603 C C . PRO B 1 67 ? -8.094 16.234 13.562 1 96.19 67 PRO B C 1
ATOM 1605 O O . PRO B 1 67 ? -8.539 15.898 14.664 1 96.19 67 PRO B O 1
ATOM 1608 N N . LYS B 1 68 ? -8.875 16.578 12.57 1 97 68 LYS B N 1
ATOM 1609 C CA . LYS B 1 68 ? -10.328 16.547 12.727 1 97 68 LYS B CA 1
ATOM 1610 C C . LYS B 1 68 ? -10.828 15.102 12.852 1 97 68 LYS B C 1
ATOM 1612 O O . LYS B 1 68 ? -11.852 14.852 13.484 1 97 68 LYS B O 1
ATOM 1617 N N . LEU B 1 69 ? -10.078 14.211 12.258 1 97.5 69 LEU B N 1
ATOM 1618 C CA . LEU B 1 69 ? -10.461 12.805 12.336 1 97.5 69 LEU B CA 1
ATOM 1619 C C . LEU B 1 69 ? -9.609 12.07 13.359 1 97.5 69 LEU B C 1
ATOM 1621 O O . LEU B 1 69 ? -10.133 11.336 14.203 1 97.5 69 LEU B O 1
ATOM 1625 N N . PHE B 1 70 ? -8.352 12.195 13.227 1 97.75 70 PHE B N 1
ATOM 1626 C CA . PHE B 1 70 ? -7.414 11.562 14.148 1 97.75 70 PHE B CA 1
ATOM 1627 C C . PHE B 1 70 ? -7.156 12.461 15.352 1 97.75 70 PHE B C 1
ATOM 1629 O O . PHE B 1 70 ? -6.121 13.125 15.43 1 97.75 70 PHE B O 1
ATOM 1636 N N . ALA B 1 71 ? -7.949 12.406 16.375 1 96.19 71 ALA B N 1
ATOM 1637 C CA . ALA B 1 71 ? -8.195 13.438 17.375 1 96.19 71 ALA B CA 1
ATOM 1638 C C . ALA B 1 71 ? -7.105 13.438 18.453 1 96.19 71 ALA B C 1
ATOM 1640 O O . ALA B 1 71 ? -6.66 14.5 18.891 1 96.19 71 ALA B O 1
ATOM 1641 N N . LYS B 1 72 ? -6.754 12.148 18.875 1 96.38 72 LYS B N 1
ATOM 1642 C CA . LYS B 1 72 ? -5.801 12.094 19.969 1 96.38 72 LYS B CA 1
ATOM 1643 C C . LYS B 1 72 ? -4.93 10.844 19.891 1 96.38 72 LYS B C 1
ATOM 1645 O O . LYS B 1 72 ? -5.223 9.93 19.109 1 96.38 72 LYS B O 1
ATOM 1650 N N . ASP B 1 73 ? -3.764 10.945 20.531 1 97.12 73 ASP B N 1
ATOM 1651 C CA . ASP B 1 73 ? -2.891 9.805 20.766 1 97.12 73 ASP B CA 1
ATOM 1652 C C . ASP B 1 73 ? -2.355 9.242 19.453 1 97.12 73 ASP B C 1
ATOM 1654 O O . ASP B 1 73 ? -2.342 8.023 19.25 1 97.12 73 ASP B O 1
ATOM 1658 N N . VAL B 1 74 ? -2.105 10.133 18.594 1 97.31 74 VAL B N 1
ATOM 1659 C CA . VAL B 1 74 ? -1.539 9.68 17.328 1 97.31 74 VAL B CA 1
ATOM 1660 C C . VAL B 1 74 ? -0.124 9.156 17.547 1 97.31 74 VAL B C 1
ATOM 1662 O O . VAL B 1 74 ? 0.71 9.836 18.156 1 97.31 74 VAL B O 1
ATOM 1665 N N . SER B 1 75 ? 0.074 7.969 17.141 1 97.75 75 SER B N 1
ATOM 1666 C CA . SER B 1 75 ? 1.382 7.328 17.234 1 97.75 75 SER B CA 1
ATOM 1667 C C . SER B 1 75 ? 1.738 6.602 15.945 1 97.75 75 SER B C 1
ATOM 1669 O O . SER B 1 75 ? 0.88 5.973 15.32 1 97.75 75 SER B O 1
ATOM 1671 N N . ILE B 1 76 ? 2.988 6.73 15.562 1 97.5 76 ILE B N 1
ATOM 1672 C CA . ILE B 1 76 ? 3.486 6.102 14.344 1 97.5 76 ILE B CA 1
ATOM 1673 C C . ILE B 1 76 ? 4.672 5.199 14.68 1 97.5 76 ILE B C 1
ATOM 1675 O O . ILE B 1 76 ? 5.617 5.625 15.344 1 97.5 76 ILE B O 1
ATOM 1679 N N . VAL B 1 77 ? 4.613 4.027 14.32 1 98.12 77 VAL B N 1
ATOM 1680 C CA . VAL B 1 77 ? 5.738 3.104 14.367 1 98.12 77 VAL B CA 1
ATOM 1681 C C . VAL B 1 77 ? 6.223 2.812 12.945 1 98.12 77 VAL B C 1
ATOM 1683 O O . VAL B 1 77 ? 5.48 2.254 12.133 1 98.12 77 VAL B O 1
ATOM 1686 N N . PHE B 1 78 ? 7.461 3.176 12.664 1 97.94 78 PHE B N 1
ATOM 1687 C CA . PHE B 1 78 ? 8.023 2.973 11.336 1 97.94 78 PHE B CA 1
ATOM 1688 C C . PHE B 1 78 ? 8.602 1.569 11.195 1 97.94 78 PHE B C 1
ATOM 1690 O O . PHE B 1 78 ? 9.305 1.091 12.094 1 97.94 78 PHE B O 1
ATOM 1697 N N . ARG B 1 79 ? 8.273 0.928 10.172 1 97.06 79 ARG B N 1
ATOM 1698 C CA . ARG B 1 79 ? 8.898 -0.348 9.836 1 97.06 79 ARG B CA 1
ATOM 1699 C C . ARG B 1 79 ? 10.203 -0.137 9.07 1 97.06 79 ARG B C 1
ATOM 1701 O O . ARG B 1 79 ? 11.156 -0.892 9.25 1 97.06 79 ARG B O 1
ATOM 1708 N N . GLY B 1 80 ? 10.109 0.963 8.141 1 96.44 80 GLY B N 1
ATOM 1709 C CA . GLY B 1 80 ? 11.344 1.22 7.41 1 96.44 80 GLY B CA 1
ATOM 1710 C C . GLY B 1 80 ? 11.227 2.377 6.438 1 96.44 80 GLY B C 1
ATOM 1711 O O . GLY B 1 80 ? 10.117 2.809 6.105 1 96.44 80 GLY B O 1
ATOM 1712 N N . PHE B 1 81 ? 12.406 2.867 6.039 1 97.12 81 PHE B N 1
ATOM 1713 C CA . PHE B 1 81 ? 12.633 3.832 4.969 1 97.12 81 PHE B CA 1
ATOM 1714 C C . PHE B 1 81 ? 13.555 3.258 3.904 1 97.12 81 PHE B C 1
ATOM 1716 O O . PHE B 1 81 ? 14.695 2.887 4.199 1 97.12 81 PHE B O 1
ATOM 1723 N N . TYR B 1 82 ? 13.039 3.186 2.691 1 97.31 82 TYR B N 1
ATOM 1724 C CA . TYR B 1 82 ? 13.812 2.617 1.592 1 97.31 82 TYR B CA 1
ATOM 1725 C C . TYR B 1 82 ? 13.977 3.625 0.461 1 97.31 82 TYR B C 1
ATOM 1727 O O . TYR B 1 82 ? 12.992 4.051 -0.147 1 97.31 82 TYR B O 1
ATOM 1735 N N . ALA B 1 83 ? 15.227 3.963 0.153 1 97 83 ALA B N 1
ATOM 1736 C CA . ALA B 1 83 ? 15.453 5.016 -0.832 1 97 83 ALA B CA 1
ATOM 1737 C C . ALA B 1 83 ? 16.109 4.457 -2.09 1 97 83 ALA B C 1
ATOM 1739 O O . ALA B 1 83 ? 17 3.604 -2.008 1 97 83 ALA B O 1
ATOM 1740 N N . ASP B 1 84 ? 15.625 4.863 -3.213 1 96.75 84 ASP B N 1
ATOM 1741 C CA . ASP B 1 84 ? 16.203 4.648 -4.535 1 96.75 84 ASP B CA 1
ATOM 1742 C C . ASP B 1 84 ? 16.234 5.949 -5.336 1 96.75 84 ASP B C 1
ATOM 1744 O O . ASP B 1 84 ? 15.281 6.273 -6.039 1 96.75 84 ASP B O 1
ATOM 1748 N N . GLY B 1 85 ? 17.359 6.609 -5.297 1 95.75 85 GLY B N 1
ATOM 1749 C CA . GLY B 1 85 ? 17.422 7.926 -5.914 1 95.75 85 GLY B CA 1
ATOM 1750 C C . GLY B 1 85 ? 16.469 8.922 -5.285 1 95.75 85 GLY B C 1
ATOM 1751 O O . GLY B 1 85 ? 16.562 9.203 -4.086 1 95.75 85 GLY B O 1
ATOM 1752 N N . ASP B 1 86 ? 15.531 9.359 -6.129 1 96.88 86 ASP B N 1
ATOM 1753 C CA . ASP B 1 86 ? 14.602 10.398 -5.68 1 96.88 86 ASP B CA 1
ATOM 1754 C C . ASP B 1 86 ? 13.289 9.781 -5.191 1 96.88 86 ASP B C 1
ATOM 1756 O O . ASP B 1 86 ? 12.305 10.484 -4.992 1 96.88 86 ASP B O 1
ATOM 1760 N N . ARG B 1 87 ? 13.289 8.508 -5.027 1 97.75 87 ARG B N 1
ATOM 1761 C CA . ARG B 1 87 ? 12.117 7.824 -4.484 1 97.75 87 ARG B CA 1
ATOM 1762 C C . ARG B 1 87 ? 12.398 7.289 -3.084 1 97.75 87 ARG B C 1
ATOM 1764 O O . ARG B 1 87 ? 13.477 6.75 -2.824 1 97.75 87 ARG B O 1
ATOM 1771 N N . VAL B 1 88 ? 11.484 7.453 -2.193 1 98.5 88 VAL B N 1
ATOM 1772 C CA . VAL B 1 88 ? 11.578 6.91 -0.843 1 98.5 88 VAL B CA 1
ATOM 1773 C C . VAL B 1 88 ? 10.273 6.203 -0.481 1 98.5 88 VAL B C 1
ATOM 1775 O O . VAL B 1 88 ? 9.195 6.797 -0.561 1 98.5 88 VAL B O 1
ATOM 1778 N N . THR B 1 89 ? 10.398 4.949 -0.133 1 98.75 89 THR B N 1
ATOM 1779 C CA . THR B 1 89 ? 9.258 4.191 0.379 1 98.75 89 THR B CA 1
ATOM 1780 C C . THR B 1 89 ? 9.281 4.152 1.904 1 98.75 89 THR B C 1
ATOM 1782 O O . THR B 1 89 ? 10.328 3.926 2.51 1 98.75 89 THR B O 1
ATOM 1785 N N . VAL B 1 90 ? 8.117 4.398 2.484 1 98.69 90 VAL B N 1
ATOM 1786 C CA . VAL B 1 90 ? 7.984 4.348 3.938 1 98.69 90 VAL B CA 1
ATOM 1787 C C . VAL B 1 90 ? 6.852 3.396 4.32 1 98.69 90 VAL B C 1
ATOM 1789 O O . VAL B 1 90 ? 5.734 3.516 3.811 1 98.69 90 VAL B O 1
ATOM 1792 N N . GLU B 1 91 ? 7.164 2.443 5.129 1 98.81 91 GLU B N 1
ATOM 1793 C CA . GLU B 1 91 ? 6.141 1.607 5.754 1 98.81 91 GLU B CA 1
ATOM 1794 C C . GLU B 1 91 ? 5.961 1.964 7.227 1 98.81 91 GLU B C 1
ATOM 1796 O O . GLU B 1 91 ? 6.941 2.143 7.953 1 98.81 91 GLU B O 1
ATOM 1801 N N . GLU B 1 92 ? 4.727 2.047 7.582 1 98.56 92 GLU B N 1
ATOM 1802 C CA . GLU B 1 92 ? 4.457 2.395 8.977 1 98.56 92 GLU B CA 1
ATOM 1803 C C . GLU B 1 92 ? 3.1 1.863 9.43 1 98.56 92 GLU B C 1
ATOM 1805 O O . GLU B 1 92 ? 2.26 1.51 8.594 1 98.56 92 GLU B O 1
ATOM 1810 N N . THR B 1 93 ? 2.932 1.738 10.773 1 98.62 93 THR B N 1
ATOM 1811 C CA . THR B 1 93 ? 1.645 1.533 11.43 1 98.62 93 THR B CA 1
ATOM 1812 C C . THR B 1 93 ? 1.248 2.766 12.234 1 98.62 93 THR B C 1
ATOM 1814 O O . THR B 1 93 ? 2.047 3.287 13.016 1 98.62 93 THR B O 1
ATOM 1817 N N . MET B 1 94 ? 0.051 3.266 11.984 1 98.44 94 MET B N 1
ATOM 1818 C CA . MET B 1 94 ? -0.461 4.418 12.727 1 98.44 94 MET B CA 1
ATOM 1819 C C . MET B 1 94 ? -1.589 4.008 13.664 1 98.44 94 MET B C 1
ATOM 1821 O O . MET B 1 94 ? -2.461 3.221 13.289 1 98.44 94 MET B O 1
ATOM 1825 N N . THR B 1 95 ? -1.531 4.488 14.836 1 98.56 95 THR B N 1
ATOM 1826 C CA . THR B 1 95 ? -2.627 4.359 15.789 1 98.56 95 THR B CA 1
ATOM 1827 C C . THR B 1 95 ? -3.115 5.734 16.234 1 98.56 95 THR B C 1
ATOM 1829 O O . THR B 1 95 ? -2.383 6.723 16.141 1 98.56 95 THR B O 1
ATOM 1832 N N . ALA B 1 96 ? -4.285 5.809 16.672 1 98.44 96 ALA B N 1
ATOM 1833 C CA . ALA B 1 96 ? -4.895 7.051 17.141 1 98.44 96 ALA B CA 1
ATOM 1834 C C . ALA B 1 96 ? -6.238 6.789 17.812 1 98.44 96 ALA B C 1
ATOM 1836 O O . ALA B 1 96 ? -6.754 5.668 17.766 1 98.44 96 ALA B O 1
ATOM 1837 N N . THR B 1 97 ? -6.723 7.691 18.547 1 98.5 97 THR B N 1
ATOM 1838 C CA . THR B 1 97 ? -8.133 7.785 18.906 1 98.5 97 THR B CA 1
ATOM 1839 C C . THR B 1 97 ? -8.875 8.719 17.953 1 98.5 97 THR B C 1
ATOM 1841 O O . THR B 1 97 ? -8.477 9.867 17.766 1 98.5 97 THR B O 1
ATOM 1844 N N . LEU B 1 98 ? -9.953 8.266 17.375 1 98.25 98 LEU B N 1
ATOM 1845 C CA . LEU B 1 98 ? -10.68 9.016 16.359 1 98.25 98 LEU B CA 1
ATOM 1846 C C . LEU B 1 98 ? -11.641 10.016 17 1 98.25 98 LEU B C 1
ATOM 1848 O O . LEU B 1 98 ? -11.859 9.984 18.219 1 98.25 98 LEU B O 1
ATOM 1852 N N . ALA B 1 99 ? -12.203 10.891 16.172 1 96.62 99 ALA B N 1
ATOM 1853 C CA . ALA B 1 99 ? -13.117 11.938 16.609 1 96.62 99 ALA B CA 1
ATOM 1854 C C . ALA B 1 99 ? -14.359 11.344 17.281 1 96.62 99 ALA B C 1
ATOM 1856 O O . ALA B 1 99 ? -14.922 11.945 18.188 1 96.62 99 ALA B O 1
ATOM 1857 N N . ASN B 1 100 ? -14.734 10.18 16.859 1 94.56 100 ASN B N 1
ATOM 1858 C CA . ASN B 1 100 ? -15.914 9.531 17.406 1 94.56 100 ASN B CA 1
ATOM 1859 C C . ASN B 1 100 ? -15.562 8.688 18.625 1 94.56 100 ASN B C 1
ATOM 1861 O O . ASN B 1 100 ? -16.406 7.957 19.156 1 94.56 100 ASN B O 1
ATOM 1865 N N . GLY B 1 101 ? -14.336 8.625 18.969 1 96.25 101 GLY B N 1
ATOM 1866 C CA . GLY B 1 101 ? -13.898 7.922 20.172 1 96.25 101 GLY B CA 1
ATOM 1867 C C . GLY B 1 101 ? -13.359 6.535 19.875 1 96.25 101 GLY B C 1
ATOM 1868 O O . GLY B 1 101 ? -12.734 5.914 20.75 1 96.25 101 GLY B O 1
ATOM 1869 N N . ASN B 1 102 ? -13.508 6.031 18.688 1 96.88 102 ASN B N 1
ATOM 1870 C CA . ASN B 1 102 ? -13.016 4.707 18.328 1 96.88 102 ASN B CA 1
ATOM 1871 C C . ASN B 1 102 ? -11.492 4.664 18.281 1 96.88 102 ASN B C 1
ATOM 1873 O O . ASN B 1 102 ? -10.844 5.676 18 1 96.88 102 ASN B O 1
ATOM 1877 N N . ALA B 1 103 ? -10.938 3.521 18.594 1 97.69 103 ALA B N 1
ATOM 1878 C CA . ALA B 1 103 ? -9.516 3.281 18.359 1 97.69 103 ALA B CA 1
ATOM 1879 C C . ALA B 1 103 ? -9.234 3.062 16.875 1 97.69 103 ALA B C 1
ATOM 1881 O O . ALA B 1 103 ? -10.047 2.459 16.156 1 97.69 103 ALA B O 1
ATOM 1882 N N . TYR B 1 104 ? -8.125 3.576 16.484 1 98.31 104 TYR B N 1
ATOM 1883 C CA . TYR B 1 104 ? -7.672 3.441 15.094 1 98.31 104 TYR B CA 1
ATOM 1884 C C . TYR B 1 104 ? -6.305 2.771 15.031 1 98.31 104 TYR B C 1
ATOM 1886 O O . TYR B 1 104 ? -5.41 3.096 15.812 1 98.31 104 TYR B O 1
ATOM 1894 N N . GLU B 1 105 ? -6.133 1.784 14.203 1 98.62 105 GLU B N 1
ATOM 1895 C CA . GLU B 1 105 ? -4.859 1.153 13.859 1 98.62 105 GLU B CA 1
ATOM 1896 C C . GLU B 1 105 ? -4.84 0.695 12.406 1 98.62 105 GLU B C 1
ATOM 1898 O O . GLU B 1 105 ? -5.688 -0.097 11.984 1 98.62 105 GLU B O 1
ATOM 1903 N N . ASN B 1 106 ? -3.955 1.186 11.68 1 98.62 106 ASN B N 1
ATOM 1904 C CA . ASN B 1 106 ? -3.867 0.824 10.266 1 98.62 106 ASN B CA 1
ATOM 1905 C C . ASN B 1 106 ? -2.424 0.846 9.773 1 98.62 106 ASN B C 1
ATOM 1907 O O . ASN B 1 106 ? -1.596 1.597 10.297 1 98.62 106 ASN B O 1
ATOM 1911 N N . ASP B 1 107 ? -2.107 -0.013 8.859 1 98.25 107 ASP B N 1
ATOM 1912 C CA . ASP B 1 107 ? -0.809 -0.04 8.188 1 98.25 107 ASP B CA 1
ATOM 1913 C C . ASP B 1 107 ? -0.827 0.806 6.918 1 98.25 107 ASP B C 1
ATOM 1915 O O . ASP B 1 107 ? -1.817 0.812 6.184 1 98.25 107 ASP B O 1
ATOM 1919 N N . TYR B 1 108 ? 0.27 1.472 6.676 1 98.69 108 TYR B N 1
ATOM 1920 C CA . TYR B 1 108 ? 0.419 2.342 5.516 1 98.69 108 TYR B CA 1
ATOM 1921 C C . TYR B 1 108 ? 1.724 2.053 4.781 1 98.69 108 TYR B C 1
ATOM 1923 O O . TYR B 1 108 ? 2.719 1.666 5.398 1 98.69 108 TYR B O 1
ATOM 1931 N N . CYS B 1 109 ? 1.714 2.205 3.533 1 98.88 109 CYS B N 1
ATOM 1932 C CA . CYS B 1 109 ? 2.898 2.334 2.691 1 98.88 109 CYS B CA 1
ATOM 1933 C C . CYS B 1 109 ? 2.828 3.6 1.844 1 98.88 109 CYS B C 1
ATOM 1935 O O . CYS B 1 109 ? 1.832 3.84 1.161 1 98.88 109 CYS B O 1
ATOM 1937 N N . PHE B 1 110 ? 3.82 4.434 1.92 1 98.81 110 PHE B N 1
ATOM 1938 C CA . PHE B 1 110 ? 3.953 5.645 1.12 1 98.81 110 PHE B CA 1
ATOM 1939 C C . PHE B 1 110 ? 5.121 5.527 0.146 1 98.81 110 PHE B C 1
ATOM 1941 O O . PHE B 1 110 ? 6.188 5.023 0.507 1 98.81 110 PHE B O 1
ATOM 1948 N N . VAL B 1 111 ? 4.902 5.941 -1.051 1 98.88 111 VAL B N 1
ATOM 1949 C CA . VAL B 1 111 ? 5.996 6.129 -2 1 98.88 111 VAL B CA 1
ATOM 1950 C C . VAL B 1 111 ? 6.137 7.613 -2.332 1 98.88 111 VAL B C 1
ATOM 1952 O O . VAL B 1 111 ? 5.258 8.203 -2.961 1 98.88 111 VAL B O 1
ATOM 1955 N N . PHE B 1 112 ? 7.227 8.211 -1.908 1 98.75 112 PHE B N 1
ATOM 1956 C CA . PHE B 1 112 ? 7.555 9.602 -2.164 1 98.75 112 PHE B CA 1
ATOM 1957 C C . PHE B 1 112 ? 8.43 9.734 -3.404 1 98.75 112 PHE B C 1
ATOM 1959 O O . PHE B 1 112 ? 9.344 8.938 -3.611 1 98.75 112 PHE B O 1
ATOM 1966 N N . GLU B 1 113 ? 8.094 10.672 -4.211 1 98.69 113 GLU B N 1
ATOM 1967 C CA . GLU B 1 113 ? 8.969 11.125 -5.293 1 98.69 113 GLU B CA 1
ATOM 1968 C C . GLU B 1 113 ? 9.438 12.562 -5.062 1 98.69 113 GLU B C 1
ATOM 1970 O O . GLU B 1 113 ? 8.625 13.477 -4.934 1 98.69 113 GLU B O 1
ATOM 1975 N N . LEU B 1 114 ? 10.75 12.758 -4.992 1 98.56 114 LEU B N 1
ATOM 1976 C CA . LEU B 1 114 ? 11.328 14.07 -4.73 1 98.56 114 LEU B CA 1
ATOM 1977 C C . LEU B 1 114 ? 11.797 14.727 -6.027 1 98.56 114 LEU B C 1
ATOM 1979 O O . LEU B 1 114 ? 12.188 14.031 -6.969 1 98.56 114 LEU B O 1
ATOM 1983 N N . ARG B 1 115 ? 11.68 15.945 -6.125 1 98.12 115 ARG B N 1
ATOM 1984 C CA . ARG B 1 115 ? 12.227 16.812 -7.168 1 98.12 115 ARG B CA 1
ATOM 1985 C C . ARG B 1 115 ? 12.938 18.016 -6.562 1 98.12 115 ARG B C 1
ATOM 1987 O O . ARG B 1 115 ? 12.328 18.812 -5.855 1 98.12 115 ARG B O 1
ATOM 1994 N N . ASP B 1 116 ? 14.281 18.125 -6.773 1 96.06 116 ASP B N 1
ATOM 1995 C CA . ASP B 1 116 ? 15.102 19.219 -6.285 1 96.06 116 ASP B CA 1
ATOM 1996 C C . ASP B 1 116 ? 15.008 19.344 -4.766 1 96.06 116 ASP B C 1
ATOM 1998 O O . ASP B 1 116 ? 14.82 20.438 -4.234 1 96.06 116 ASP B O 1
ATOM 2002 N N . GLY B 1 117 ? 14.984 18.234 -4.113 1 96.56 117 GLY B N 1
ATOM 2003 C CA . GLY B 1 117 ? 15.07 18.188 -2.664 1 96.56 117 GLY B CA 1
ATOM 2004 C C . GLY B 1 117 ? 13.727 18.406 -1.982 1 96.56 117 GLY B C 1
ATOM 2005 O O . GLY B 1 117 ? 13.664 18.547 -0.758 1 96.56 117 GLY B O 1
ATOM 2006 N N . LEU B 1 118 ? 12.633 18.422 -2.768 1 98.5 118 LEU B N 1
ATOM 2007 C CA . LEU B 1 118 ? 11.297 18.609 -2.23 1 98.5 118 LEU B CA 1
ATOM 2008 C C . LEU B 1 118 ? 10.383 17.469 -2.635 1 98.5 118 LEU B C 1
ATOM 2010 O O . LEU B 1 118 ? 10.625 16.797 -3.646 1 98.5 118 LEU B O 1
ATOM 2014 N N . ILE B 1 119 ? 9.383 17.234 -1.853 1 98.69 119 ILE B N 1
ATOM 2015 C CA . ILE B 1 119 ? 8.398 16.203 -2.174 1 98.69 119 ILE B CA 1
ATOM 2016 C C . ILE B 1 119 ? 7.516 16.688 -3.324 1 98.69 119 ILE B C 1
ATOM 2018 O O . ILE B 1 119 ? 6.844 17.703 -3.217 1 98.69 119 ILE B O 1
ATOM 2022 N N . HIS B 1 120 ? 7.559 15.906 -4.387 1 98.81 120 HIS B N 1
ATOM 2023 C CA . HIS B 1 120 ? 6.809 16.25 -5.586 1 98.81 120 HIS B CA 1
ATOM 2024 C C . HIS B 1 120 ? 5.559 15.391 -5.723 1 98.81 120 HIS B C 1
ATOM 2026 O O . HIS B 1 120 ? 4.531 15.852 -6.223 1 98.81 120 HIS B O 1
ATOM 2032 N N . ARG B 1 121 ? 5.668 14.172 -5.32 1 98.81 121 ARG B N 1
ATOM 2033 C CA . ARG B 1 121 ? 4.535 13.258 -5.395 1 98.81 121 ARG B CA 1
ATOM 2034 C C . ARG B 1 121 ? 4.566 12.25 -4.246 1 98.81 121 ARG B C 1
ATOM 2036 O O . ARG B 1 121 ? 5.629 11.742 -3.891 1 98.81 121 ARG B O 1
ATOM 2043 N N . VAL B 1 122 ? 3.391 11.945 -3.682 1 98.88 122 VAL B N 1
ATOM 2044 C CA . VAL B 1 122 ? 3.199 10.883 -2.697 1 98.88 122 VAL B CA 1
ATOM 2045 C C . VAL B 1 122 ? 2.068 9.961 -3.145 1 98.88 122 VAL B C 1
ATOM 2047 O O . VAL B 1 122 ? 1.006 10.422 -3.561 1 98.88 122 VAL B O 1
ATOM 2050 N N . ARG B 1 123 ? 2.334 8.734 -3.203 1 98.88 123 ARG B N 1
ATOM 2051 C CA . ARG B 1 123 ? 1.281 7.727 -3.314 1 98.88 123 ARG B CA 1
ATOM 2052 C C . ARG B 1 123 ? 1.112 6.961 -2.006 1 98.88 123 ARG B C 1
ATOM 2054 O O . ARG B 1 123 ? 2.082 6.426 -1.464 1 98.88 123 ARG B O 1
ATOM 2061 N N . GLU B 1 124 ? -0.097 6.957 -1.525 1 98.81 124 GLU B N 1
ATOM 2062 C CA . GLU B 1 124 ? -0.439 6.379 -0.229 1 98.81 124 GLU B CA 1
ATOM 2063 C C . GLU B 1 124 ? -1.298 5.129 -0.391 1 98.81 124 GLU B C 1
ATOM 2065 O O . GLU B 1 124 ? -2.336 5.164 -1.054 1 98.81 124 GLU B O 1
ATOM 2070 N N . TYR B 1 125 ? -0.879 4.043 0.191 1 98.75 125 TYR B N 1
ATOM 2071 C CA . TYR B 1 125 ? -1.613 2.781 0.218 1 98.75 125 TYR B CA 1
ATOM 2072 C C . TYR B 1 125 ? -1.979 2.395 1.646 1 98.75 125 TYR B C 1
ATOM 2074 O O . TYR B 1 125 ? -1.151 2.494 2.555 1 98.75 125 TYR B O 1
ATOM 2082 N N . MET B 1 126 ? -3.229 1.975 1.817 1 98.62 126 MET B N 1
ATOM 2083 C CA . MET B 1 126 ? -3.697 1.571 3.141 1 98.62 126 MET B CA 1
ATOM 2084 C C . MET B 1 126 ? -4.816 0.542 3.029 1 98.62 126 MET B C 1
ATOM 2086 O O . MET B 1 126 ? -5.352 0.314 1.943 1 98.62 126 MET B O 1
ATOM 2090 N N . ASP B 1 127 ? -5.109 -0.136 4.191 1 98.5 127 ASP B N 1
ATOM 2091 C CA . ASP B 1 127 ? -6.281 -1.005 4.277 1 98.5 127 ASP B CA 1
ATOM 2092 C C . ASP B 1 127 ? -7.57 -0.186 4.344 1 98.5 127 ASP B C 1
ATOM 2094 O O . ASP B 1 127 ? -8.031 0.169 5.43 1 98.5 127 ASP B O 1
ATOM 2098 N N . THR B 1 128 ? -8.188 0.06 3.201 1 98.44 128 THR B N 1
ATOM 2099 C CA . THR B 1 128 ? -9.32 0.977 3.117 1 98.44 128 THR B CA 1
ATOM 2100 C C . THR B 1 128 ? -10.547 0.384 3.801 1 98.44 128 THR B C 1
ATOM 2102 O O . THR B 1 128 ? -11.328 1.109 4.414 1 98.44 128 THR B O 1
ATOM 2105 N N . ALA B 1 129 ? -10.734 -0.918 3.676 1 97.94 129 ALA B N 1
ATOM 2106 C CA . ALA B 1 129 ? -11.875 -1.555 4.336 1 97.94 129 ALA B CA 1
ATOM 2107 C C . ALA B 1 129 ? -11.781 -1.416 5.852 1 97.94 129 ALA B C 1
ATOM 2109 O O . ALA B 1 129 ? -12.766 -1.104 6.52 1 97.94 129 ALA B O 1
ATOM 2110 N N . ARG B 1 130 ? -10.633 -1.666 6.398 1 97.75 130 ARG B N 1
ATOM 2111 C CA . ARG B 1 130 ? -10.398 -1.519 7.828 1 97.75 130 ARG B CA 1
ATOM 2112 C C . ARG B 1 130 ? -10.625 -0.078 8.273 1 97.75 130 ARG B C 1
ATOM 2114 O O . ARG B 1 130 ? -11.258 0.165 9.305 1 97.75 130 ARG B O 1
ATOM 2121 N N . GLY B 1 131 ? -10.023 0.878 7.492 1 97.94 131 GLY B N 1
ATOM 2122 C CA . GLY B 1 131 ? -10.266 2.279 7.797 1 97.94 131 GLY B CA 1
ATOM 2123 C C . GLY B 1 131 ? -11.742 2.629 7.875 1 97.94 131 GLY B C 1
ATOM 2124 O O . GLY B 1 131 ? -12.18 3.293 8.82 1 97.94 131 GLY B O 1
ATOM 2125 N N . HIS B 1 132 ? -12.477 2.18 6.844 1 97.88 132 HIS B N 1
ATOM 2126 C CA . HIS B 1 132 ? -13.914 2.445 6.828 1 97.88 132 HIS B CA 1
ATOM 2127 C C . HIS B 1 132 ? -14.602 1.866 8.062 1 97.88 132 HIS B C 1
ATOM 2129 O O . HIS B 1 132 ? -15.422 2.533 8.688 1 97.88 132 HIS B O 1
ATOM 2135 N N . ARG B 1 133 ? -14.258 0.622 8.359 1 96.94 133 ARG B N 1
ATOM 2136 C CA . ARG B 1 133 ? -14.867 -0.032 9.516 1 96.94 133 ARG B CA 1
ATOM 2137 C C . ARG B 1 133 ? -14.594 0.753 10.789 1 96.94 133 ARG B C 1
ATOM 2139 O O . ARG B 1 133 ? -15.508 0.981 11.594 1 96.94 133 ARG B O 1
ATOM 2146 N N . MET B 1 134 ? -13.398 1.174 11.008 1 97.38 134 MET B N 1
ATOM 2147 C CA . MET B 1 134 ? -13.016 1.852 12.242 1 97.38 134 MET B CA 1
ATOM 2148 C C . MET B 1 134 ? -13.625 3.248 12.305 1 97.38 134 MET B C 1
ATOM 2150 O O . MET B 1 134 ? -14.039 3.697 13.375 1 97.38 134 MET B O 1
ATOM 2154 N N . VAL B 1 135 ? -13.695 3.936 11.172 1 97.38 135 VAL B N 1
ATOM 2155 C CA . VAL B 1 135 ? -14.117 5.332 11.125 1 97.38 135 VAL B CA 1
ATOM 2156 C C . VAL B 1 135 ? -15.641 5.414 11.188 1 97.38 135 VAL B C 1
ATOM 2158 O O . VAL B 1 135 ? -16.203 6.32 11.812 1 97.38 135 VAL B O 1
ATOM 2161 N N . PHE B 1 136 ? -16.297 4.398 10.609 1 95.88 136 PHE B N 1
ATOM 2162 C CA . PHE B 1 136 ? -17.734 4.566 10.445 1 95.88 136 PHE B CA 1
ATOM 2163 C C . PHE B 1 136 ? -18.484 3.506 11.234 1 95.88 136 PHE B C 1
ATOM 2165 O O . PHE B 1 136 ? -19.719 3.512 11.266 1 95.88 136 PHE B O 1
ATOM 2172 N N . ALA B 1 137 ? -17.672 2.568 11.82 1 85.5 137 ALA B N 1
ATOM 2173 C CA . ALA B 1 137 ? -18.359 1.601 12.664 1 85.5 137 ALA B CA 1
ATOM 2174 C C . ALA B 1 137 ? -18.984 2.281 13.875 1 85.5 137 ALA B C 1
ATOM 2176 O O . ALA B 1 137 ? -18.359 3.119 14.523 1 85.5 137 ALA B O 1
ATOM 2177 N N . GLY B 1 138 ? -20.281 2.178 14.094 1 72.38 138 GLY B N 1
ATOM 2178 C CA . GLY B 1 138 ? -21.078 2.654 15.211 1 72.38 138 GLY B CA 1
ATOM 2179 C C . GLY B 1 138 ? -21.953 1.572 15.828 1 72.38 138 GLY B C 1
ATOM 2180 O O . GLY B 1 138 ? -22.125 0.503 15.242 1 72.38 138 GLY B O 1
#

Secondary structure (DSSP, 8-state):
-HHHHHHHHHHHHHHHHHT-HHHHHTTEEEEEEEE--TT-HHHHHHT--SEEESHHHHHHIIIIIHHHHEEEEEEEEEEEEEEETTEEEEEEEEEEEETTS-EEEEEEEEEEEEETTEEEEEEEEE-HHHHHHHHH--/-HHHHHHHHHHHHHHHHHT-HHHHHTTEEEEEEEE--TT-HHHHHHT--SEEESHHHHHHIIIIIHHHHEEEEEEEEEEEEEEETTEEEEEEEEEEEETTS-EEEEEEEEEEEEETTEEEEEEEEE-HHHHHHHHH--

Foldseek 3Di:
DQVLLQVLVVVLVVQLVVLDLVSNLVQADQFAKEAEDAPFQLCVVQVHDNIDTGSNRVSCCSNPSVCQFQVADWDKDWPDWDGDVQKIKTKIWIWGQTNVRFIDIWIKIWIFGDDPRHTRYIYIYIDRVSRNCRRVPD/DFVLLQVLVVVLVVQLVVLDLVSNLVQADQFAKEAEDPPFQLCVVQVHDNIDTGSNRVSCCSNPSVCQFQVADWDKDWPDWDTDVQKIKTKIWIWGQTNVRFIDIWIKIWIFGDDPRHTRYIYIYIDRVSRNCRRVPD

Nearest PDB structures (foldseek):
  3ebt-assembly1_A-2  TM=8.908E-01  e=1.946E-09  Burkholderia pseudomallei K96243
  6wf4-assembly1_A  TM=8.616E-01  e=1.946E-09  Streptomyces sp. RM-5-8
  3f14-assembly1_A-2  TM=8.032E-01  e=4.482E-08  Cytophaga hutchinsonii ATCC 33406
  4j9a-assembly4_D  TM=7.983E-01  e=1.128E-07  Pseudomonas aeruginosa PAO1
  7s5n-assembly2_D  TM=7.481E-01  e=1.367E-05  Mycobacterium marinum M

Solvent-accessible surface area (backbone atoms only — not comparable to full-atom values): 13653 Å² total; per-residue (Å²): 97,29,65,55,41,40,50,50,54,57,50,45,53,57,29,52,75,63,43,38,47,69,62,35,32,71,45,35,33,72,76,12,35,39,37,42,53,78,78,27,36,68,23,54,74,66,73,48,68,34,63,36,66,23,21,66,54,46,20,43,35,55,34,58,50,46,48,62,46,51,54,39,73,72,44,75,48,74,77,44,79,42,29,37,46,50,30,32,37,37,36,34,39,40,34,24,30,31,64,88,65,38,70,40,75,49,52,40,40,36,42,36,34,48,55,95,90,18,40,35,34,36,40,44,36,37,50,30,41,60,41,34,46,46,73,67,60,126,96,29,66,56,42,40,51,51,54,57,52,44,53,56,28,52,73,63,41,37,45,69,63,35,32,71,44,36,33,72,76,12,34,41,36,43,55,78,79,26,36,67,23,55,74,67,72,50,68,33,65,36,66,22,22,66,52,46,21,44,35,56,35,57,48,46,48,62,45,51,55,38,75,73,43,75,48,75,78,47,78,41,29,38,45,51,32,30,37,37,35,34,38,40,34,24,29,31,64,87,64,39,68,41,76,47,54,40,40,35,43,36,33,45,55,95,89,18,40,34,34,36,41,44,36,38,51,29,41,58,42,34,48,48,74,66,59,125